Protein 1M1H (pdb70)

Radius of gyration: 19.41 Å; Cα contacts (8 Å, |Δi|>4): 401; chains: 1; bounding box: 39×43×48 Å

Organism: Aquifex aeolicus (strain VF5) (NCBI:txid224324)

B-factor: mean 38.94, std 20.29, range [21.34, 156.04]

Foldseek 3Di:
DPVPVFFFKFKFFFDFPCQVVLQVLLVVLCVVLVNVVFWDDKFALFFKWKWKFAQPHTDDTGGLADDKDWDWDAHPPGIWIWIRHPQWIATCDDDPPFPRNPPDIDHDAPDKGARPVRRMMMGMHTDCDPPTRIMMIGGDDDDSSQVSQCPRVGTHGTDDDPSHTDGDDPVVVVVSSVVNPD

InterPro domains:
  IPR001062 Transcription antitermination protein, NusG [MF_00948] (10-248)
  IPR001062 Transcription antitermination protein, NusG [PR00338] (131-143)
  IPR001062 Transcription antitermination protein, NusG [PR00338] (206-221)
  IPR001062 Transcription antitermination protein, NusG [PR00338] (224-240)
  IPR001062 Transcription antitermination protein, NusG [TIGR00922] (13-248)
  IPR005824 KOW [PF00467] (197-227)
  IPR005824 KOW [SM00739] (194-221)
  IPR006645 NusG-like, N-terminal [PF02357] (11-65)
  IPR006645 NusG-like, N-terminal [PF02357] (121-181)
  IPR006645 NusG-like, N-terminal [SM00738] (10-184)
  IPR008991 Translation protein SH3-like domain superfamily [SSF50104] (192-248)
  IPR014722 Large ribosomal subunit protein uL2, domain 2 [G3DSA:2.30.30.30] (186-248)
  IPR015869 Transcription antitermination protein, NusG, bacteria, conserved site [PS01014] (231-240)
  IPR036735 NusG, N-terminal domain superfamily [G3DSA:3.30.70.940] (10-185)
  IPR036735 NusG, N-terminal domain superfamily [SSF82679] (7-184)
  IPR038690 NusG, domain 2 superfamily [G3DSA:2.60.320.10] (50-131)
  IPR043425 NusG-like [PTHR30265] (4-248)
  IPR047050 NusG, N-terminal [cd09891] (12-184)

Nearest PDB structures (foldseek):
  1m1h-assembly1_A  TM=1.006E+00  e=4.609E-38  Aquifex aeolicus
  1m1g-assembly3_C  TM=8.805E-01  e=2.510E-34  Aquifex aeolicus
  7py6-assembly1_G  TM=7.305E-01  e=1.156E-06  Escherichia coli
  1nz8-assembly1_A  TM=6.945E-01  e=3.148E-06  Thermus thermophilus
  6tqo-assembly1_G  TM=7.695E-01  e=3.966E-05  Escherichia coli

Sequence (182 aa):
QVQELEKKWYALQVEPGKENEAKENLLKVLELEGLKDLVDEVIVPAEEKVVIRAQGKEKYRLSLKGNARDISVLGKKGVTTFRIENGEVKVVESVEGDTCVNAPPISKPGQKITCKENKTEAKIVLDNKIFPGYILIKAHMNDKLLMAIEKTPHVFRPVMVGGKPVPLKEEEVQNILNQIKR

Solvent-accessible surface area: 10889 Å² total; per-residue (Å²): 185,132,151,103,125,121,45,91,13,13,12,0,45,7,88,89,62,96,1,41,77,0,51,81,24,0,68,140,24,5,103,146,64,63,10,120,129,40,19,89,73,13,36,14,3,12,60,66,43,0,2,0,80,7,107,73,139,64,97,84,114,31,46,5,145,33,146,59,119,68,11,64,6,129,14,115,114,18,64,0,12,0,85,6,40,131,23,59,0,64,8,68,76,21,27,167,61,8,118,5,53,129,31,100,61,10,42,132,29,51,58,119,4,65,0,160,49,0,100,1,47,0,86,1,37,37,47,34,168,71,44,67,9,72,0,8,1,52,1,75,35,58,121,113,0,19,93,5,0,69,169,2,92,55,13,128,66,0,50,54,110,77,46,152,19,50,61,33,101,93,132,66,1,99,87,26,61,79,78,22,152,222

Structure (mmCIF, N/CA/C/O backbone):
data_1M1H
#
_entry.id   1M1H
#
_cell.length_a   81.1
_cell.length_b   86.2
_cell.length_c   108.4
_cell.angle_alpha   90
_cell.angle_beta   90
_cell.angle_gamma   90
#
_symmetry.space_group_name_H-M   'I 2 2 2'
#
loop_
_entity.id
_entity.type
_entity.pdbx_description
1 polymer 'Transcription antitermination protein nusG'
2 water water
#
loop_
_atom_site.group_PDB
_atom_site.id
_atom_site.type_symbol
_atom_site.label_atom_id
_atom_site.label_alt_id
_atom_site.label_comp_id
_atom_site.label_asym_id
_atom_site.label_entity_id
_atom_site.label_seq_id
_atom_site.pdbx_PDB_ins_code
_atom_site.Cartn_x
_atom_site.Cartn_y
_atom_site.Cartn_z
_atom_site.occupancy
_atom_site.B_iso_or_equiv
_atom_site.auth_seq_id
_atom_site.auth_comp_id
_atom_site.auth_asym_id
_atom_site.auth_atom_id
_atom_site.pdbx_PDB_model_num
ATOM 1 N N . GLN A 1 5 ? 13.001 -43.162 52.099 1.00 51.13 5 GLN A N 1
ATOM 2 C CA . GLN A 1 5 ? 14.388 -42.654 51.866 1.00 51.00 5 GLN A CA 1
ATOM 3 C C . GLN A 1 5 ? 15.353 -43.806 51.559 1.00 51.03 5 GLN A C 1
ATOM 4 O O . GLN A 1 5 ? 15.787 -44.510 52.472 1.00 51.25 5 GLN A O 1
ATOM 10 N N . VAL A 1 6 ? 15.657 -44.006 50.271 1.00 50.60 6 VAL A N 1
ATOM 11 C CA . VAL A 1 6 ? 16.577 -45.055 49.826 1.00 50.22 6 VAL A CA 1
ATOM 12 C C . VAL A 1 6 ? 17.846 -44.494 49.133 1.00 50.22 6 VAL A C 1
ATOM 13 O O . VAL A 1 6 ? 18.928 -44.470 49.726 1.00 49.72 6 VAL A O 1
ATOM 17 N N . GLN A 1 7 ? 17.730 -44.029 47.892 1.00 50.01 7 GLN A N 1
ATOM 18 C CA . GLN A 1 7 ? 18.880 -43.455 47.213 1.00 49.86 7 GLN A CA 1
ATOM 19 C C . GLN A 1 7 ? 19.231 -42.190 47.943 1.00 49.08 7 GLN A C 1
ATOM 20 O O . GLN A 1 7 ? 19.294 -41.105 47.364 1.00 49.91 7 GLN A O 1
ATOM 26 N N . GLU A 1 8 ? 19.467 -42.351 49.233 1.00 47.45 8 GLU A N 1
ATOM 27 C CA . GLU A 1 8 ? 19.894 -41.249 50.057 1.00 46.25 8 GLU A CA 1
ATOM 28 C C . GLU A 1 8 ? 21.285 -40.805 49.661 1.00 44.04 8 GLU A C 1
ATOM 29 O O . GLU A 1 8 ? 21.659 -39.664 49.944 1.00 45.13 8 GLU A O 1
ATOM 35 N N . LEU A 1 9 ? 22.067 -41.663 48.995 1.00 41.35 9 LEU A N 1
ATOM 36 C CA . LEU A 1 9 ? 23.460 -41.278 48.698 1.00 38.29 9 LEU A CA 1
ATOM 37 C C . LEU A 1 9 ? 23.494 -39.893 48.120 1.00 36.50 9 LEU A C 1
ATOM 38 O O . LEU A 1 9 ? 23.019 -39.659 47.008 1.00 34.84 9 LEU A O 1
ATOM 43 N N . GLU A 1 10 ? 24.047 -38.959 48.885 1.00 34.67 10 GLU A N 1
ATOM 44 C CA . GLU A 1 10 ? 24.049 -37.588 48.436 1.00 33.44 10 GLU A CA 1
ATOM 45 C C . GLU A 1 10 ? 25.147 -37.318 47.461 1.00 32.70 10 GLU A C 1
ATOM 46 O O . GLU A 1 10 ? 26.256 -37.846 47.525 1.00 31.81 10 GLU A O 1
ATOM 52 N N . LYS A 1 11 ? 24.820 -36.502 46.491 1.00 30.45 11 LYS A N 1
ATOM 53 C CA . LYS A 1 11 ? 25.840 -36.053 45.592 1.00 29.18 11 LYS A CA 1
ATOM 54 C C . LYS A 1 11 ? 26.243 -34.715 46.199 1.00 28.98 11 LYS A C 1
ATOM 55 O O . LYS A 1 11 ? 25.450 -34.077 46.918 1.00 26.70 11 LYS A O 1
ATOM 61 N N . LYS A 1 12 ? 27.478 -34.324 45.948 1.00 27.24 12 LYS A N 1
ATOM 62 C CA . LYS A 1 12 ? 28.008 -33.082 46.468 1.00 27.21 12 LYS A CA 1
ATOM 63 C C . LYS A 1 12 ? 28.393 -32.233 45.265 1.00 25.63 12 LYS A C 1
ATOM 64 O O . LYS A 1 12 ? 28.538 -32.743 44.168 1.00 24.43 12 LYS A O 1
ATOM 70 N N . TRP A 1 13 ? 28.650 -30.959 45.529 1.00 24.58 13 TRP A N 1
ATOM 71 C CA . TRP A 1 13 ? 29.075 -30.045 44.513 1.00 23.57 13 TRP A CA 1
ATOM 72 C C . TRP A 1 13 ? 30.572 -30.017 44.429 1.00 24.87 13 TRP A C 1
ATOM 73 O O . TRP A 1 13 ? 31.278 -29.983 45.448 1.00 23.55 13 TRP A O 1
ATOM 84 N N . TYR A 1 14 ? 31.045 -29.891 43.201 1.00 25.24 14 TYR A N 1
ATOM 85 C CA . TYR A 1 14 ? 32.460 -29.766 42.933 1.00 25.59 14 TYR A CA 1
ATOM 86 C C . TYR A 1 14 ? 32.643 -28.685 41.884 1.00 26.04 14 TYR A C 1
ATOM 87 O O . TYR A 1 14 ? 31.759 -28.478 40.996 1.00 27.96 14 TYR A O 1
ATOM 96 N N . ALA A 1 15 ? 33.782 -27.999 41.970 1.00 25.48 15 ALA A N 1
ATOM 97 C CA . ALA A 1 15 ? 34.127 -26.985 41.018 1.00 26.42 15 ALA A CA 1
ATOM 98 C C . ALA A 1 15 ? 35.168 -27.553 40.060 1.00 26.92 15 A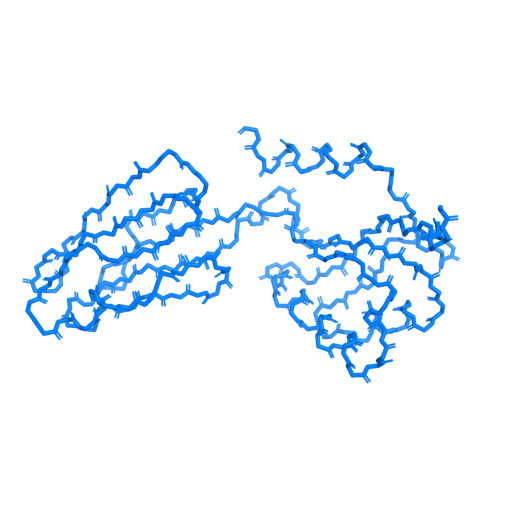LA A C 1
ATOM 99 O O . ALA A 1 15 ? 36.142 -28.145 40.494 1.00 26.01 15 ALA A O 1
ATOM 101 N N . LEU A 1 16 ? 34.910 -27.389 38.764 1.00 26.83 16 LEU A N 1
ATOM 102 C CA . LEU A 1 16 ? 35.772 -27.869 37.693 1.00 26.07 16 LEU A CA 1
ATOM 103 C C . LEU A 1 16 ? 36.442 -26.727 36.989 1.00 26.37 16 LEU A C 1
ATOM 104 O O . LEU A 1 16 ? 35.773 -25.794 36.548 1.00 26.21 16 LEU A O 1
ATOM 109 N N . GLN A 1 17 ? 37.778 -26.780 36.925 1.00 25.88 17 GLN A N 1
ATOM 110 C CA . GLN A 1 17 ? 38.512 -25.828 36.159 1.00 25.65 17 GLN A CA 1
ATOM 111 C C . GLN A 1 17 ? 38.485 -26.307 34.730 1.00 26.36 17 GLN A C 1
ATOM 112 O O . GLN A 1 17 ? 38.688 -27.517 34.436 1.00 25.65 17 GLN A O 1
ATOM 118 N N . VAL A 1 18 ? 38.140 -25.333 33.859 1.00 26.18 18 VAL A N 1
ATOM 119 C CA . VAL A 1 18 ? 37.952 -25.524 32.428 1.00 25.85 18 VAL A CA 1
ATOM 120 C C . VAL A 1 18 ? 38.483 -24.370 31.613 1.00 24.91 18 VAL A C 1
ATOM 121 O O . VAL A 1 18 ? 38.781 -23.310 32.125 1.00 24.96 18 VAL A O 1
ATOM 125 N N . GLU A 1 19 ? 38.605 -24.587 30.322 1.00 26.09 19 GLU A N 1
ATOM 126 C CA . GLU A 1 19 ? 39.131 -23.574 29.433 1.00 28.00 19 GLU A CA 1
ATOM 127 C C . GLU A 1 19 ? 38.281 -22.308 29.484 1.00 26.77 19 GLU A C 1
ATOM 128 O O . GLU A 1 19 ? 37.093 -22.357 29.183 1.00 27.52 19 GLU A O 1
ATOM 134 N N . PRO A 1 20 ? 38.875 -21.179 29.856 1.00 26.95 20 PRO A N 1
ATOM 135 C CA . PRO A 1 20 ? 38.128 -19.923 29.881 1.00 26.95 20 PRO A CA 1
ATOM 136 C C . PRO A 1 20 ? 37.618 -19.544 28.503 1.00 26.48 20 PRO A C 1
ATOM 137 O O . PRO A 1 20 ? 38.344 -19.624 27.516 1.00 25.07 20 PRO A O 1
ATOM 141 N N . GLY A 1 21 ? 36.355 -19.156 28.462 1.00 26.53 21 GLY A N 1
ATOM 142 C CA . GLY A 1 21 ? 35.695 -18.771 27.238 1.00 26.41 21 GLY A CA 1
ATOM 143 C C . GLY A 1 21 ? 35.043 -19.955 26.555 1.00 26.47 21 GLY A C 1
ATOM 144 O O . GLY A 1 21 ? 34.283 -19.776 25.589 1.00 24.31 21 GLY A O 1
ATOM 145 N N . LYS A 1 22 ? 35.328 -21.167 27.034 1.00 26.34 22 LYS A N 1
ATOM 146 C CA . LYS A 1 22 ? 34.778 -22.374 26.435 1.00 27.33 22 LYS A CA 1
ATOM 147 C C . LYS A 1 22 ? 33.994 -23.180 27.445 1.00 27.19 22 LYS A C 1
ATOM 148 O O . LYS A 1 22 ? 33.897 -24.411 27.338 1.00 27.51 22 LYS A O 1
ATOM 154 N N . GLU A 1 23 ? 33.434 -22.489 28.423 1.00 27.48 23 GLU A N 1
ATOM 155 C CA . GLU A 1 23 ? 32.757 -23.149 29.530 1.00 27.93 23 GLU A CA 1
ATOM 156 C C . GLU A 1 23 ? 31.519 -23.921 29.076 1.00 28.04 23 GLU A C 1
ATOM 157 O O . GLU A 1 23 ? 31.316 -25.051 29.535 1.00 28.13 23 GLU A O 1
ATOM 163 N N . ASN A 1 24 ? 30.738 -23.363 28.148 1.00 27.07 24 ASN A N 1
ATOM 164 C CA . ASN A 1 24 ? 29.564 -24.064 27.661 1.00 26.97 24 ASN A CA 1
ATOM 165 C C . ASN A 1 24 ? 29.966 -25.314 26.882 1.00 26.03 24 ASN A C 1
ATOM 166 O O . ASN A 1 24 ? 29.432 -26.381 27.078 1.00 24.16 24 ASN A O 1
ATOM 171 N N . GLU A 1 25 ? 30.964 -25.166 26.030 1.00 26.45 25 GLU A N 1
ATOM 172 C CA . GLU A 1 25 ? 31.526 -26.285 25.314 1.00 26.90 25 GLU A CA 1
ATOM 173 C C . GLU A 1 25 ? 32.017 -27.347 26.300 1.00 26.25 25 GLU A C 1
ATOM 174 O O . GLU A 1 25 ? 31.879 -28.534 26.050 1.00 25.63 25 GLU A O 1
ATOM 180 N N . ALA A 1 26 ? 32.627 -26.926 27.403 1.00 26.92 26 ALA A N 1
ATOM 181 C CA . ALA A 1 26 ? 33.141 -27.883 28.378 1.00 26.69 26 ALA A CA 1
ATOM 182 C C . ALA A 1 26 ? 31.982 -28.647 28.985 1.00 26.94 26 ALA A C 1
ATOM 183 O O . ALA A 1 26 ? 32.040 -29.877 29.149 1.00 27.99 26 ALA A O 1
ATOM 185 N N . LYS A 1 27 ? 30.918 -27.941 29.322 1.00 26.81 27 LYS A N 1
ATOM 186 C CA . LYS A 1 27 ? 29.743 -28.624 29.838 1.00 26.45 27 LYS A CA 1
ATOM 187 C C . LYS A 1 27 ? 29.216 -29.628 28.806 1.00 27.18 27 LYS A C 1
ATOM 188 O O . LYS A 1 27 ? 29.030 -30.813 29.131 1.00 27.08 27 LYS A O 1
ATOM 194 N N . GLU A 1 28 ? 28.992 -29.206 27.562 1.00 27.89 28 GLU A N 1
ATOM 195 C CA . GLU A 1 28 ? 28.441 -30.149 26.583 1.00 28.85 28 GLU A CA 1
ATOM 196 C C . GLU A 1 28 ? 29.369 -31.341 26.336 1.00 28.27 28 GLU A C 1
ATOM 197 O O . GLU A 1 28 ? 28.906 -32.456 26.190 1.00 27.03 28 GLU A O 1
ATOM 203 N N . ASN A 1 29 ? 30.676 -31.120 26.337 1.00 28.62 29 ASN A N 1
ATOM 204 C CA . ASN A 1 29 ? 31.606 -32.225 26.178 1.00 29.33 29 ASN A CA 1
ATOM 205 C C . ASN A 1 29 ? 31.504 -33.217 27.380 1.00 29.06 29 ASN A C 1
ATOM 206 O O . ASN A 1 29 ? 31.456 -34.424 27.181 1.00 28.40 29 ASN A O 1
ATOM 211 N N . LEU A 1 30 ? 31.389 -32.685 28.601 1.00 29.09 30 LEU A N 1
ATOM 212 C CA . LEU A 1 30 ? 31.317 -33.501 29.790 1.00 29.01 30 LEU A CA 1
ATOM 213 C C . LEU A 1 30 ? 30.036 -34.307 29.727 1.00 28.60 30 LEU A C 1
ATOM 214 O O . LEU A 1 30 ? 30.018 -35.472 30.085 1.00 27.79 30 LEU A O 1
ATOM 219 N N . LEU A 1 31 ? 28.963 -33.688 29.279 1.00 29.14 31 LEU A N 1
ATOM 220 C CA . LEU A 1 31 ? 27.711 -34.415 29.198 1.00 29.19 31 LEU A CA 1
ATOM 221 C C . LEU A 1 31 ? 27.872 -35.619 28.268 1.00 28.93 31 LEU A C 1
ATOM 222 O O . LEU A 1 31 ? 27.439 -36.690 28.584 1.00 28.92 31 LEU A O 1
ATOM 227 N N . LYS A 1 32 ? 28.507 -35.433 27.129 1.00 28.41 32 LYS A N 1
ATOM 228 C CA . LYS A 1 32 ? 28.698 -36.525 26.192 1.00 28.71 32 LYS A CA 1
ATOM 229 C C . LYS A 1 32 ? 29.646 -37.633 26.735 1.00 27.17 32 LYS A C 1
ATOM 230 O O . LYS A 1 32 ? 29.466 -38.835 26.428 1.00 25.32 32 LYS A O 1
ATOM 236 N N . VAL A 1 33 ? 30.677 -37.210 27.434 1.00 27.33 33 VAL A N 1
ATOM 237 C CA . VAL A 1 33 ? 31.622 -38.133 28.107 1.00 27.93 33 VAL A CA 1
ATOM 238 C C . VAL A 1 33 ? 30.871 -38.960 29.147 1.00 28.38 33 VAL A C 1
ATOM 239 O O . VAL A 1 33 ? 31.025 -40.169 29.202 1.00 28.06 33 VAL A O 1
ATOM 243 N N . LEU A 1 34 ? 30.021 -38.317 29.939 1.00 28.35 34 LEU A N 1
ATOM 244 C CA . LEU A 1 34 ? 29.241 -39.056 30.916 1.00 28.14 34 LEU A CA 1
ATOM 245 C C . LEU A 1 34 ? 28.379 -40.130 30.247 1.00 27.93 34 LEU A C 1
ATOM 246 O O . LEU A 1 34 ? 28.301 -41.255 30.770 1.00 24.81 34 LEU A O 1
ATOM 251 N N . GLU A 1 35 ? 27.737 -39.790 29.115 1.00 27.19 35 GLU A N 1
ATOM 252 C CA . GLU A 1 35 ? 26.940 -40.728 28.369 1.00 28.70 35 GLU A CA 1
ATOM 253 C C . GLU A 1 35 ? 27.740 -41.928 27.893 1.00 28.24 35 GLU A C 1
ATOM 254 O O . GLU A 1 35 ? 27.343 -43.069 28.098 1.00 26.58 35 GLU A O 1
ATOM 260 N N . LEU A 1 36 ? 28.877 -41.658 27.274 1.00 29.38 36 LEU A N 1
ATOM 261 C CA . LEU A 1 36 ? 29.723 -42.702 26.715 1.00 30.65 36 LEU A CA 1
ATOM 262 C C . LEU A 1 36 ? 30.319 -43.621 27.768 1.00 29.69 36 LEU A C 1
ATOM 263 O O . LEU A 1 36 ? 30.325 -44.829 27.613 1.00 29.25 36 LEU A O 1
ATOM 268 N N . GLU A 1 37 ? 30.832 -43.028 28.821 1.00 29.71 37 GLU A N 1
ATOM 269 C CA . GLU A 1 37 ? 31.473 -43.752 29.869 1.00 30.26 37 GLU A CA 1
ATOM 270 C C . GLU A 1 37 ? 30.494 -44.398 30.878 1.00 28.51 37 GLU A C 1
ATOM 271 O O . GLU A 1 37 ? 30.919 -44.945 31.845 1.00 28.07 37 GLU A O 1
ATOM 277 N N . GLY A 1 38 ? 29.205 -44.207 30.704 1.00 26.48 38 GLY A N 1
ATOM 278 C CA . GLY A 1 38 ? 28.220 -44.797 31.588 1.00 26.81 38 GLY A CA 1
ATOM 279 C C . GLY A 1 38 ? 28.203 -44.214 32.973 1.00 25.61 38 GLY A C 1
ATOM 280 O O . GLY A 1 38 ? 27.992 -44.932 33.945 1.00 25.95 38 GLY A O 1
ATOM 281 N N . LEU A 1 39 ? 28.384 -42.912 33.059 1.00 26.18 39 LEU A N 1
ATOM 282 C CA . LEU A 1 39 ? 28.543 -42.247 34.340 1.00 26.26 39 LEU A CA 1
ATOM 283 C C . LEU A 1 39 ? 27.392 -41.298 34.687 1.00 26.68 39 LEU A C 1
ATOM 284 O O . LEU A 1 39 ? 27.438 -40.616 35.705 1.00 28.17 39 LEU A O 1
ATOM 289 N N . LYS A 1 40 ? 26.371 -41.245 33.837 1.00 24.83 40 LYS A N 1
ATOM 290 C CA . LYS A 1 40 ? 25.317 -40.283 34.065 1.00 25.50 40 LYS A CA 1
ATOM 291 C C . LYS A 1 40 ? 24.671 -40.474 35.441 1.00 25.53 40 LYS A C 1
ATOM 292 O O . LYS A 1 40 ? 24.338 -39.500 36.077 1.00 24.69 40 LYS A O 1
ATOM 298 N N . ASP A 1 41 ? 24.483 -41.713 35.894 1.00 25.53 41 ASP A N 1
ATOM 299 C CA . ASP A 1 41 ? 23.856 -41.915 37.178 1.00 25.06 41 ASP A CA 1
ATOM 300 C C . ASP A 1 41 ? 24.625 -41.200 38.325 1.00 25.08 41 ASP A C 1
ATOM 301 O O . ASP A 1 41 ? 24.038 -40.891 39.367 1.00 25.36 41 ASP A O 1
ATOM 306 N N . LEU A 1 42 ? 25.917 -40.942 38.165 1.00 24.94 42 LEU A N 1
ATOM 307 C CA . LEU A 1 42 ? 26.643 -40.319 39.189 1.00 25.16 42 LEU A CA 1
ATOM 308 C C . LEU A 1 42 ? 26.491 -38.803 39.306 1.00 24.67 42 LEU A C 1
ATOM 309 O O . LEU A 1 42 ? 26.992 -38.207 40.284 1.00 25.45 42 LEU A O 1
ATOM 314 N N . VAL A 1 43 ? 25.972 -38.181 38.274 1.00 23.93 43 VAL A N 1
ATOM 315 C CA . VAL A 1 43 ? 25.897 -36.727 38.181 1.00 24.81 43 VAL A CA 1
ATOM 316 C C . VAL A 1 43 ? 24.472 -36.177 38.071 1.00 23.29 43 VAL A C 1
ATOM 317 O O . VAL A 1 43 ? 23.780 -36.469 37.132 1.00 27.11 43 VAL A O 1
ATOM 321 N N . ASP A 1 44 ? 24.055 -35.335 39.007 1.00 25.19 44 ASP A N 1
ATOM 322 C CA . ASP A 1 44 ? 22.695 -34.769 38.984 1.00 25.59 44 ASP A CA 1
ATOM 323 C C . ASP A 1 44 ? 22.650 -33.424 38.286 1.00 26.25 44 ASP A C 1
ATOM 324 O O . ASP A 1 44 ? 21.597 -33.009 37.751 1.00 23.89 44 ASP A O 1
ATOM 329 N N . GLU A 1 45 ? 23.769 -32.744 38.242 1.00 25.84 45 GLU A N 1
ATOM 330 C CA . GLU A 1 45 ? 23.766 -31.409 37.684 1.00 27.28 45 GLU A CA 1
ATOM 331 C C . GLU A 1 45 ? 25.083 -30.992 37.152 1.00 26.40 45 GLU A C 1
ATOM 332 O O . GLU A 1 45 ? 26.122 -31.346 37.709 1.00 25.84 45 GLU A O 1
ATOM 338 N N . VAL A 1 46 ? 25.044 -30.291 36.027 1.00 26.73 46 VAL A N 1
ATOM 339 C CA . VAL A 1 46 ? 26.233 -29.667 35.488 1.00 26.72 46 VAL A CA 1
ATOM 340 C C . VAL A 1 46 ? 25.802 -28.247 35.114 1.00 27.72 46 VAL A C 1
ATOM 341 O O . VAL A 1 46 ? 24.952 -28.070 34.271 1.00 25.83 46 VAL A O 1
ATOM 345 N N . ILE A 1 47 ? 26.422 -27.235 35.710 1.00 28.95 47 ILE A N 1
ATOM 346 C CA . ILE A 1 47 ? 26.010 -25.836 35.505 1.00 29.41 47 ILE A CA 1
ATOM 347 C C . ILE A 1 47 ? 27.195 -24.934 35.224 1.00 29.00 47 ILE A C 1
ATOM 348 O O . ILE A 1 47 ? 28.259 -25.088 35.847 1.00 28.75 47 ILE A O 1
ATOM 353 N N . VAL A 1 48 ? 27.033 -23.996 34.305 1.00 26.58 48 VAL A N 1
ATOM 354 C CA . VAL A 1 48 ? 28.091 -23.024 34.069 1.00 26.74 48 VAL A CA 1
ATOM 355 C C . VAL A 1 48 ? 27.717 -21.809 34.903 1.00 26.13 48 VAL A C 1
ATOM 356 O O . VAL A 1 48 ? 26.661 -21.233 34.695 1.00 25.16 48 VAL A O 1
ATOM 360 N N . PRO A 1 49 ? 28.542 -21.433 35.865 1.00 24.92 49 PRO A N 1
ATOM 361 C CA . PRO A 1 49 ? 28.227 -20.275 36.699 1.00 25.70 49 PRO A CA 1
ATOM 362 C C . PRO A 1 49 ? 28.356 -18.923 35.934 1.00 25.48 49 PRO A C 1
ATOM 363 O O . PRO A 1 49 ? 29.237 -18.118 36.253 1.00 25.91 49 PRO A O 1
ATOM 367 N N . ALA A 1 50 ? 27.493 -18.716 34.939 1.00 25.32 50 ALA A N 1
ATOM 368 C CA . ALA A 1 50 ? 27.527 -17.525 34.097 1.00 25.22 50 ALA A CA 1
ATOM 369 C C . ALA A 1 50 ? 26.134 -17.172 33.695 1.00 25.08 50 ALA A C 1
ATOM 370 O O . ALA A 1 50 ? 25.300 -18.053 33.528 1.00 25.37 50 ALA A O 1
ATOM 372 N N . GLU A 1 51 ? 25.897 -15.883 33.484 1.00 26.00 51 GLU A N 1
ATOM 373 C CA . GLU A 1 51 ? 24.575 -15.414 33.133 1.00 25.42 51 GLU A CA 1
ATOM 374 C C . GLU A 1 51 ? 24.268 -15.653 31.664 1.00 25.51 51 GLU A C 1
ATOM 375 O O . GLU A 1 51 ? 25.104 -15.448 30.796 1.00 23.55 51 GLU A O 1
ATOM 381 N N . GLU A 1 52 ? 23.041 -16.087 31.408 1.00 26.35 52 GLU A N 1
ATOM 382 C CA . GLU A 1 52 ? 22.547 -16.262 30.060 1.00 27.36 52 GLU A CA 1
ATOM 383 C C . GLU A 1 52 ? 22.050 -14.927 29.527 1.00 28.15 52 GLU A C 1
ATOM 384 O O . GLU A 1 52 ? 21.339 -14.176 30.221 1.00 27.86 52 GLU A O 1
ATOM 390 N N . LYS A 1 53 ? 22.434 -14.630 28.290 1.00 28.60 53 LYS A N 1
ATOM 391 C CA . LYS A 1 53 ? 22.087 -13.387 27.640 1.00 28.65 53 LYS A CA 1
ATOM 392 C C . LYS A 1 53 ? 21.662 -13.587 26.188 1.00 29.15 53 LYS A C 1
ATOM 393 O O . LYS A 1 53 ? 21.990 -14.606 25.560 1.00 28.67 53 LYS A O 1
ATOM 399 N N . VAL A 1 54 ? 20.919 -12.605 25.666 1.00 29.39 54 VAL A N 1
ATOM 400 C CA . VAL A 1 54 ? 20.436 -12.621 24.302 1.00 29.44 54 VAL A CA 1
ATOM 401 C C . VAL A 1 54 ? 21.144 -11.524 23.565 1.00 29.25 54 VAL A C 1
ATOM 402 O O . VAL A 1 54 ? 21.133 -10.383 24.010 1.00 29.32 54 VAL A O 1
ATOM 406 N N . VAL A 1 55 ? 21.861 -11.901 22.505 1.00 29.10 55 VAL A N 1
ATOM 407 C CA . VAL A 1 55 ? 22.571 -10.954 21.654 1.00 28.82 55 VAL A CA 1
ATOM 408 C C . VAL A 1 55 ? 21.710 -10.766 20.396 1.00 28.93 55 VAL A C 1
ATOM 409 O O . VAL A 1 55 ? 21.290 -11.739 19.761 1.00 28.85 55 VAL A O 1
ATOM 413 N N . ILE A 1 56 ? 21.367 -9.514 20.089 1.00 28.30 56 ILE A N 1
ATOM 414 C CA . ILE A 1 56 ? 20.551 -9.218 18.922 1.00 28.25 56 ILE A CA 1
ATOM 415 C C . ILE A 1 56 ? 21.407 -8.474 17.968 1.00 28.27 56 ILE A C 1
ATOM 416 O O . ILE A 1 56 ? 22.077 -7.512 18.354 1.00 29.03 56 ILE A O 1
ATOM 421 N N . ARG A 1 57 ? 21.430 -8.971 16.742 1.00 28.48 57 ARG A N 1
ATOM 422 C CA . ARG A 1 57 ? 22.224 -8.384 15.694 1.00 29.33 57 ARG A CA 1
ATOM 423 C C . ARG A 1 57 ? 21.358 -8.097 14.503 1.00 28.72 57 ARG A C 1
ATOM 424 O O . ARG A 1 57 ? 20.293 -8.705 14.311 1.00 28.63 57 ARG A O 1
ATOM 432 N N . ALA A 1 58 ? 21.804 -7.135 13.706 1.00 28.67 58 ALA A N 1
ATOM 433 C CA . ALA A 1 58 ? 21.121 -6.773 12.481 1.00 29.34 58 ALA A CA 1
ATOM 434 C C . ALA A 1 58 ? 22.248 -6.438 11.495 1.00 29.70 58 ALA A C 1
ATOM 435 O O . ALA A 1 58 ? 23.076 -5.605 11.772 1.00 29.93 58 ALA A O 1
ATOM 437 N N . GLN A 1 59 ? 22.252 -7.133 10.366 1.00 30.77 59 GLN A N 1
ATOM 438 C CA . GLN A 1 59 ? 23.271 -7.039 9.345 1.00 31.80 59 GLN A CA 1
ATOM 439 C C . GLN A 1 59 ? 24.651 -7.165 9.904 1.00 32.21 59 GLN A C 1
ATOM 440 O O . GLN A 1 59 ? 25.498 -6.355 9.617 1.00 32.09 59 GLN A O 1
ATOM 446 N N . GLY A 1 60 ? 24.859 -8.194 10.721 1.00 32.47 60 GLY A N 1
ATOM 447 C CA . GLY A 1 60 ? 26.180 -8.506 11.232 1.00 32.73 60 GLY A CA 1
ATOM 448 C C . GLY A 1 60 ? 26.689 -7.535 12.276 1.00 32.53 60 GLY A C 1
ATOM 449 O O . GLY A 1 60 ? 27.871 -7.491 12.526 1.00 33.53 60 GLY A O 1
ATOM 450 N N . LYS A 1 61 ? 25.809 -6.750 12.880 1.00 31.93 61 LYS A N 1
ATOM 451 C CA . LYS A 1 61 ? 26.237 -5.767 13.876 1.00 31.27 61 LYS A CA 1
ATOM 452 C C . LYS A 1 61 ? 25.417 -5.938 15.137 1.00 29.56 61 LYS A C 1
ATOM 453 O O . LYS A 1 61 ? 24.180 -6.033 15.080 1.00 26.42 61 LYS A O 1
ATOM 459 N N . GLU A 1 62 ? 26.091 -5.958 16.272 1.00 27.53 62 GLU A N 1
ATOM 460 C CA . GLU A 1 62 ? 25.401 -6.163 17.526 1.00 27.94 62 GLU A CA 1
ATOM 461 C C . GLU A 1 62 ? 24.579 -4.958 17.945 1.00 27.92 62 GLU A C 1
ATOM 462 O O . GLU A 1 62 ? 25.050 -3.850 17.961 1.00 28.50 62 GLU A O 1
ATOM 468 N N . LYS A 1 63 ? 23.304 -5.158 18.233 1.00 27.73 63 LYS A N 1
ATOM 469 C CA . LYS A 1 63 ? 22.494 -4.023 18.631 1.00 27.14 63 LYS A CA 1
ATOM 470 C C . LYS A 1 63 ? 22.164 -4.061 20.110 1.00 26.81 63 LYS A C 1
ATOM 471 O O . LYS A 1 63 ? 22.175 -3.032 20.767 1.00 26.88 63 LYS A O 1
ATOM 477 N N . TYR A 1 64 ? 21.864 -5.247 20.626 1.00 26.20 64 TYR A N 1
ATOM 478 C CA . TYR A 1 64 ? 21.529 -5.409 22.020 1.00 25.97 64 TYR A CA 1
ATOM 479 C C . TYR A 1 64 ? 22.129 -6.662 22.601 1.00 25.98 64 TYR A C 1
ATOM 480 O O . TYR A 1 64 ? 22.293 -7.670 21.899 1.00 26.01 64 TYR A O 1
ATOM 489 N N . ARG A 1 65 ? 22.494 -6.570 23.881 1.00 26.70 65 ARG A N 1
ATOM 490 C CA . ARG A 1 65 ? 23.060 -7.686 24.661 1.00 26.64 65 ARG A CA 1
ATOM 491 C C . ARG A 1 65 ? 22.337 -7.620 25.996 1.00 27.66 65 ARG A C 1
ATOM 492 O O . ARG A 1 65 ? 22.692 -6.807 26.842 1.00 27.92 65 ARG A O 1
ATOM 500 N N . LEU A 1 66 ? 21.281 -8.425 26.139 1.00 28.60 66 LEU A N 1
ATOM 501 C CA . LEU A 1 66 ? 20.348 -8.350 27.267 1.00 28.89 66 LEU A CA 1
ATOM 502 C C . LEU A 1 66 ? 20.279 -9.676 28.047 1.00 29.56 66 LEU A C 1
ATOM 503 O O . LEU A 1 66 ? 20.550 -10.772 27.501 1.00 29.02 66 LEU A O 1
ATOM 508 N N . SER A 1 67 ? 19.915 -9.544 29.316 1.00 28.88 67 SER A N 1
ATOM 509 C CA . SER A 1 67 ? 19.718 -10.651 30.224 1.00 29.96 67 SER A CA 1
ATOM 510 C C . SER A 1 67 ? 18.574 -11.520 29.704 1.00 29.94 67 SER A C 1
ATOM 511 O O . SER A 1 67 ? 17.537 -10.997 29.303 1.00 28.43 67 SER A O 1
ATOM 514 N N . LEU A 1 68 ? 18.786 -12.834 29.646 1.00 29.19 68 LEU A N 1
ATOM 515 C CA . LEU A 1 68 ? 17.747 -13.742 29.172 1.00 30.42 68 LEU A CA 1
ATOM 516 C C . LEU A 1 68 ? 16.596 -13.822 30.173 1.00 31.32 68 LEU A C 1
ATOM 517 O O . LEU A 1 68 ? 15.442 -13.956 29.786 1.00 31.67 68 LEU A O 1
ATOM 522 N N . LYS A 1 69 ? 16.915 -13.718 31.459 1.00 32.43 69 LYS A N 1
ATOM 523 C CA . LYS A 1 69 ? 15.910 -13.732 32.516 1.00 33.59 69 LYS A CA 1
ATOM 524 C C . LYS A 1 69 ? 15.376 -12.331 32.706 1.00 33.49 69 LYS A C 1
ATOM 525 O O . LYS A 1 69 ? 16.141 -11.386 32.752 1.00 33.85 69 LYS A O 1
ATOM 531 N N . GLY A 1 70 ? 14.062 -12.188 32.774 1.00 33.52 70 GLY A N 1
ATOM 532 C CA . GLY A 1 70 ? 13.452 -10.882 32.961 1.00 33.34 70 GLY A CA 1
ATOM 533 C C . GLY A 1 70 ? 11.964 -10.943 32.746 1.00 33.57 70 GLY A C 1
ATOM 534 O O . GLY A 1 70 ? 11.423 -11.966 32.326 1.00 32.91 70 GLY A O 1
ATOM 535 N N . ASN A 1 71 ? 11.318 -9.807 32.980 1.00 34.57 71 ASN A N 1
ATOM 536 C CA . ASN A 1 71 ? 9.860 -9.668 32.930 1.00 35.57 71 ASN A CA 1
ATOM 537 C C . ASN A 1 71 ? 9.128 -9.981 31.622 1.00 36.45 71 ASN A C 1
ATOM 538 O O . ASN A 1 71 ? 8.006 -10.514 31.660 1.00 40.03 71 ASN A O 1
ATOM 543 N N . ALA A 1 72 ? 9.717 -9.642 30.503 1.00 33.91 72 ALA A N 1
ATOM 544 C CA . ALA A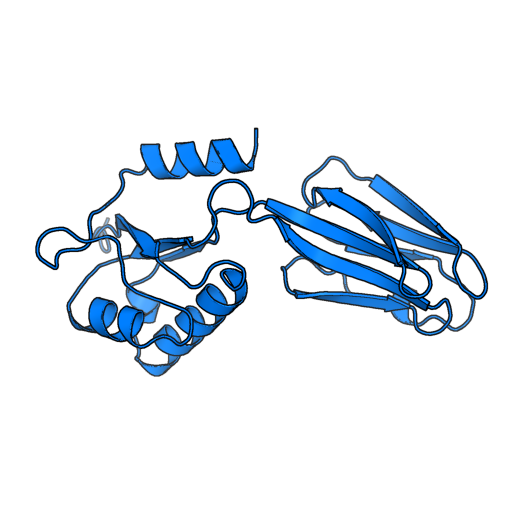 1 72 ? 9.065 -9.863 29.221 1.00 34.52 72 ALA A CA 1
ATOM 545 C C . ALA A 1 72 ? 9.268 -8.583 28.449 1.00 33.40 72 ALA A C 1
ATOM 546 O O . ALA A 1 72 ? 8.617 -7.580 28.745 1.00 32.95 72 ALA A O 1
ATOM 548 N N . ARG A 1 73 ? 10.231 -8.625 27.540 1.00 32.28 73 ARG A N 1
ATOM 549 C CA . ARG A 1 73 ? 10.639 -7.485 26.722 1.00 33.13 73 ARG A CA 1
ATOM 550 C C . ARG A 1 73 ? 10.536 -7.818 25.239 1.00 31.62 73 ARG A C 1
ATOM 551 O O . ARG A 1 73 ? 10.936 -8.899 24.839 1.00 29.80 73 ARG A O 1
ATOM 559 N N . ASP A 1 74 ? 10.109 -6.839 24.436 1.00 29.77 74 ASP A N 1
ATOM 560 C CA . ASP A 1 74 ? 10.152 -6.914 23.001 1.00 29.68 74 ASP A CA 1
ATOM 561 C C . ASP A 1 74 ? 11.238 -5.931 22.552 1.00 29.12 74 ASP A C 1
ATOM 562 O O . ASP A 1 74 ? 11.363 -4.793 23.056 1.00 29.02 74 ASP A O 1
ATOM 567 N N . ILE A 1 75 ? 11.952 -6.363 21.552 1.00 26.75 75 ILE A N 1
ATOM 568 C CA . ILE A 1 75 ? 12.984 -5.583 20.956 1.00 26.97 75 ILE A CA 1
ATOM 569 C C . ILE A 1 75 ? 12.872 -5.580 19.422 1.00 25.47 75 ILE A C 1
ATOM 570 O O . ILE A 1 75 ? 12.818 -6.637 18.741 1.00 24.50 75 ILE A O 1
ATOM 575 N N . SER A 1 76 ? 12.854 -4.373 18.887 1.00 23.88 76 SER A N 1
ATOM 576 C CA . SER A 1 76 ? 12.756 -4.215 17.451 1.00 26.45 76 SER A CA 1
ATOM 577 C C . SER A 1 76 ? 14.078 -3.724 16.893 1.00 25.80 76 SER A C 1
ATOM 578 O O . SER A 1 76 ? 14.582 -2.723 17.303 1.00 27.53 76 SER A O 1
ATOM 581 N N . VAL A 1 77 ? 14.524 -4.340 15.832 1.00 27.64 77 VAL A N 1
ATOM 582 C CA . VAL A 1 77 ? 15.688 -3.811 15.138 1.00 26.40 77 VAL A CA 1
ATOM 583 C C . VAL A 1 77 ? 15.439 -3.635 13.652 1.00 26.78 77 VAL A C 1
ATOM 584 O O . VAL A 1 77 ? 14.714 -4.424 13.018 1.00 27.53 77 VAL A O 1
ATOM 588 N N . LEU A 1 78 ? 16.052 -2.620 13.089 1.00 27.19 78 LEU A N 1
ATOM 589 C CA . LEU A 1 78 ? 16.002 -2.394 11.626 1.00 27.32 78 LEU A CA 1
ATOM 590 C C . LEU A 1 78 ? 17.006 -3.241 10.910 1.00 27.47 78 LEU A C 1
ATOM 591 O O . LEU A 1 78 ? 18.160 -3.219 11.232 1.00 27.91 78 LEU A O 1
ATOM 596 N N . GLY A 1 79 ? 16.554 -4.031 9.955 1.00 27.30 79 GLY A N 1
ATOM 597 C CA . GLY A 1 79 ? 17.439 -4.861 9.190 1.00 27.89 79 GLY A CA 1
ATOM 598 C C . GLY A 1 79 ? 17.749 -4.354 7.790 1.00 27.71 79 GLY A C 1
ATOM 599 O O . GLY A 1 79 ? 17.881 -3.142 7.524 1.00 28.85 79 GLY A O 1
ATOM 600 N N . LYS A 1 80 ? 17.956 -5.308 6.898 1.00 27.81 80 LYS A N 1
ATOM 601 C CA . LYS A 1 80 ? 18.273 -5.030 5.513 1.00 27.58 80 LYS A CA 1
ATOM 602 C C . LYS A 1 80 ? 17.009 -4.554 4.779 1.00 27.33 80 LYS A C 1
ATOM 603 O O . LYS A 1 80 ? 17.023 -3.627 3.971 1.00 25.47 80 LYS A O 1
ATOM 609 N N . LYS A 1 81 ? 15.895 -5.156 5.125 1.00 26.51 81 LYS A N 1
ATOM 610 C CA . LYS A 1 81 ? 14.686 -4.886 4.433 1.00 27.61 81 LYS A CA 1
ATOM 611 C C . LYS A 1 81 ? 13.643 -4.204 5.277 1.00 28.14 81 LYS A C 1
ATOM 612 O O . LYS A 1 81 ? 12.772 -3.546 4.757 1.00 28.64 81 LYS A O 1
ATOM 618 N N . GLY A 1 82 ? 13.689 -4.405 6.572 1.00 27.90 82 GLY A N 1
ATOM 619 C CA . GLY A 1 82 ? 12.670 -3.812 7.426 1.00 28.57 82 GLY A CA 1
ATOM 620 C C . GLY A 1 82 ? 12.860 -4.120 8.901 1.00 26.73 82 GLY A C 1
ATOM 621 O O . GLY A 1 82 ? 13.977 -4.150 9.385 1.00 26.49 82 GLY A O 1
ATOM 622 N N . VAL A 1 83 ? 11.759 -4.247 9.628 1.00 26.57 83 VAL A N 1
ATOM 623 C CA . VAL A 1 83 ? 11.810 -4.543 11.072 1.00 26.55 83 VAL A CA 1
ATOM 624 C C . VAL A 1 83 ? 11.658 -6.001 11.472 1.00 26.31 83 VAL A C 1
ATOM 625 O O . VAL A 1 83 ? 10.800 -6.718 10.978 1.00 27.01 83 VAL A O 1
ATOM 629 N N . THR A 1 84 ? 12.593 -6.440 12.308 1.00 25.31 84 THR A N 1
ATOM 630 C CA . THR A 1 84 ? 12.388 -7.677 13.046 1.00 26.50 84 THR A CA 1
ATOM 631 C C . THR A 1 84 ? 12.158 -7.342 14.539 1.00 26.26 84 THR A C 1
ATOM 632 O O . THR A 1 84 ? 12.941 -6.655 15.151 1.00 26.89 84 THR A O 1
ATOM 636 N N . THR A 1 85 ? 11.042 -7.790 15.098 1.00 26.19 85 THR A N 1
ATOM 637 C CA . THR A 1 85 ? 10.826 -7.659 16.530 1.00 26.50 85 THR A CA 1
ATOM 638 C C . THR A 1 85 ? 10.996 -9.008 17.237 1.00 26.31 85 THR A C 1
ATOM 639 O O . THR A 1 85 ? 10.396 -9.989 16.828 1.00 26.44 85 THR A O 1
ATOM 643 N N . PHE A 1 86 ? 11.842 -9.055 18.270 1.00 26.66 86 PHE A N 1
ATOM 644 C CA . PHE A 1 86 ? 12.063 -10.285 19.036 1.00 27.75 86 PHE A CA 1
ATOM 645 C C . PHE A 1 86 ? 11.402 -10.133 20.400 1.00 28.13 86 PHE A C 1
ATOM 646 O O . PHE A 1 86 ? 11.315 -9.016 20.924 1.00 26.28 86 PHE A O 1
ATOM 654 N N . ARG A 1 87 ? 10.877 -11.241 20.927 1.00 28.58 87 ARG A N 1
ATOM 655 C CA . ARG A 1 87 ? 10.278 -11.253 22.265 1.00 28.88 87 ARG A CA 1
ATOM 656 C C . ARG A 1 87 ? 11.144 -12.104 23.180 1.00 29.18 87 ARG A C 1
ATOM 657 O O . ARG A 1 87 ? 11.570 -13.181 22.808 1.00 29.04 87 ARG A O 1
ATOM 665 N N . ILE A 1 88 ? 11.439 -11.565 24.350 1.00 29.04 88 ILE A N 1
ATOM 666 C CA . ILE A 1 88 ? 12.202 -12.297 25.356 1.00 29.96 88 ILE A CA 1
ATOM 667 C C . ILE A 1 88 ? 11.318 -12.334 26.549 1.00 30.04 88 ILE A C 1
ATOM 668 O O . ILE A 1 88 ? 10.969 -11.288 27.081 1.00 28.86 88 ILE A O 1
ATOM 673 N N . GLU A 1 89 ? 10.960 -13.518 27.008 1.00 32.06 89 GLU A N 1
ATOM 674 C CA . GLU A 1 89 ? 10.223 -13.564 28.272 1.00 33.82 89 GLU A CA 1
ATOM 675 C C . GLU A 1 89 ? 10.627 -14.637 29.297 1.00 34.73 89 GLU A C 1
ATOM 676 O O . GLU A 1 89 ? 11.644 -14.524 30.074 1.00 34.91 89 GLU A O 1
ATOM 682 N N . ASN A 1 90 ? 9.775 -15.649 29.339 1.00 34.32 90 ASN A N 1
ATOM 683 C CA . ASN A 1 90 ? 9.883 -16.775 30.216 1.00 32.56 90 ASN A CA 1
ATOM 684 C C . ASN A 1 90 ? 11.158 -17.556 29.903 1.00 30.73 90 ASN A C 1
ATOM 685 O O . ASN A 1 90 ? 11.099 -18.730 29.632 1.00 29.73 90 ASN A O 1
ATOM 690 N N . GLY A 1 91 ? 12.297 -16.866 29.921 1.00 29.24 91 GLY A N 1
ATOM 691 C CA . GLY A 1 91 ? 13.600 -17.440 29.630 1.00 28.79 91 GLY A CA 1
ATOM 692 C C . GLY A 1 91 ? 13.794 -17.969 28.220 1.00 28.53 91 GLY A C 1
ATOM 693 O O . GLY A 1 91 ? 14.738 -18.737 27.976 1.00 26.68 91 GLY A O 1
ATOM 694 N N . GLU A 1 92 ? 12.912 -17.538 27.302 1.00 28.46 92 GLU A N 1
ATOM 695 C CA . GLU A 1 92 ? 12.900 -17.929 25.885 1.00 29.11 92 GLU A CA 1
ATOM 696 C C . GLU A 1 92 ? 12.952 -16.716 24.936 1.00 28.78 92 GLU A C 1
ATOM 697 O O . GLU A 1 92 ? 12.537 -15.614 25.276 1.00 29.81 92 GLU A O 1
ATOM 703 N N . VAL A 1 93 ? 13.378 -16.958 23.717 1.00 28.55 93 VAL A N 1
ATOM 704 C CA . VAL A 1 93 ? 13.406 -15.926 22.710 1.00 29.00 93 VAL A CA 1
ATOM 705 C C . VAL A 1 93 ? 12.723 -16.434 21.470 1.00 28.41 93 VAL A C 1
ATOM 706 O O . VAL A 1 93 ? 12.970 -17.561 21.072 1.00 29.17 93 VAL A O 1
ATOM 710 N N . LYS A 1 94 ? 11.862 -15.603 20.883 1.00 28.69 94 LYS A N 1
ATOM 711 C CA . LYS A 1 94 ? 11.207 -15.914 19.621 1.00 28.38 94 LYS A CA 1
ATOM 712 C C . LYS A 1 94 ? 10.942 -14.649 18.813 1.00 28.52 94 LYS A C 1
ATOM 713 O O . LYS A 1 94 ? 11.103 -13.552 19.314 1.00 29.50 94 LYS A O 1
ATOM 719 N N . VAL A 1 95 ? 10.480 -14.803 17.584 1.00 27.88 95 VAL A N 1
ATOM 720 C CA . VAL A 1 95 ? 10.186 -13.643 16.728 1.00 27.38 95 VAL A CA 1
ATOM 721 C C . VAL A 1 95 ? 8.695 -13.324 16.738 1.00 26.79 95 VAL A C 1
ATOM 722 O O . VAL A 1 95 ? 7.884 -14.217 16.582 1.00 27.61 95 VAL A O 1
ATOM 726 N N . VAL A 1 96 ? 8.335 -12.066 16.943 1.00 25.51 96 VAL A N 1
ATOM 727 C CA . VAL A 1 96 ? 6.926 -11.644 16.872 1.00 26.38 96 VAL A CA 1
ATOM 728 C C . VAL A 1 96 ? 6.548 -11.427 15.433 1.00 26.99 96 VAL A C 1
ATOM 729 O O . VAL A 1 96 ? 5.607 -12.024 14.974 1.00 26.89 96 VAL A O 1
ATOM 733 N N . GLU A 1 97 ? 7.303 -10.582 14.729 1.00 27.10 97 GLU A N 1
ATOM 734 C CA . GLU A 1 97 ? 7.117 -10.324 13.301 1.00 27.44 97 GLU A CA 1
ATOM 735 C C . GLU A 1 97 ? 8.418 -9.943 12.627 1.00 26.81 97 GLU A C 1
ATOM 736 O O . GLU A 1 97 ? 9.376 -9.460 13.266 1.00 26.70 97 GLU A O 1
ATOM 742 N N . SER A 1 98 ? 8.444 -10.140 11.331 1.00 27.06 98 SER A N 1
ATOM 743 C CA . SER A 1 98 ? 9.591 -9.788 10.516 1.00 26.15 98 SER A CA 1
ATOM 744 C C . SER A 1 98 ? 9.115 -9.432 9.092 1.00 26.65 98 SER A C 1
ATOM 745 O O . SER A 1 98 ? 7.945 -9.357 8.839 1.00 27.57 98 SER A O 1
ATOM 748 N N . VAL A 1 99 ? 10.025 -9.245 8.150 1.00 27.24 99 VAL A N 1
ATOM 749 C CA . VAL A 1 99 ? 9.614 -8.898 6.803 1.00 27.86 99 VAL A CA 1
ATOM 750 C C . VAL A 1 99 ? 9.029 -10.098 6.096 1.00 26.76 99 VAL A C 1
ATOM 751 O O . VAL A 1 99 ? 9.190 -11.249 6.504 1.00 26.62 99 VAL A O 1
ATOM 755 N N . GLU A 1 100 ? 8.328 -9.818 5.014 1.00 27.17 100 GLU A N 1
ATOM 756 C CA . GLU A 1 100 ? 7.761 -10.852 4.217 1.00 27.21 100 GLU A CA 1
ATOM 757 C C . GLU A 1 100 ? 8.836 -11.853 3.772 1.00 27.62 100 GLU A C 1
ATOM 758 O O . GLU A 1 100 ? 9.951 -11.467 3.419 1.00 26.09 100 GLU A O 1
ATOM 764 N N . GLY A 1 101 ? 8.489 -13.136 3.814 1.00 27.75 101 GLY A N 1
ATOM 765 C CA . GLY A 1 101 ? 9.393 -14.197 3.411 1.00 28.74 101 GLY A CA 1
ATOM 766 C C . GLY A 1 101 ? 10.356 -14.680 4.496 1.00 28.44 101 GLY A C 1
ATOM 767 O O . GLY A 1 101 ? 11.200 -15.534 4.214 1.00 27.34 101 GLY A O 1
ATOM 768 N N . ASP A 1 102 ? 10.301 -14.083 5.689 1.00 28.55 102 ASP A N 1
ATOM 769 C CA . ASP A 1 102 ? 11.187 -14.493 6.777 1.00 27.20 102 ASP A CA 1
ATOM 770 C C . ASP A 1 102 ? 10.462 -15.617 7.538 1.00 28.35 102 ASP A C 1
ATOM 771 O O . ASP A 1 102 ? 9.478 -15.378 8.267 1.00 27.50 102 ASP A O 1
ATOM 776 N N . THR A 1 103 ? 10.980 -16.828 7.356 1.00 28.68 103 THR A N 1
ATOM 777 C CA . THR A 1 103 ? 10.491 -18.036 8.018 1.00 28.65 103 THR A CA 1
ATOM 778 C C . THR A 1 103 ? 10.794 -18.070 9.534 1.00 27.82 103 THR A C 1
ATOM 779 O O . THR A 1 103 ? 10.247 -18.861 10.263 1.00 28.18 103 THR A O 1
ATOM 783 N N . CYS A 1 104 ? 11.620 -17.157 9.996 1.00 28.74 104 CYS A N 1
ATOM 784 C CA . CYS A 1 104 ? 12.031 -17.108 11.359 1.00 28.88 104 CYS A CA 1
ATOM 785 C C . CYS A 1 104 ? 10.825 -16.746 12.278 1.00 28.44 104 CYS A C 1
ATOM 786 O O . CYS A 1 104 ? 10.816 -17.121 13.424 1.00 27.91 104 CYS A O 1
ATOM 789 N N . VAL A 1 105 ? 9.793 -16.113 11.727 1.00 28.05 105 VAL A N 1
ATOM 790 C CA . VAL A 1 105 ? 8.619 -15.813 12.480 1.00 28.09 105 VAL A CA 1
ATOM 791 C C . VAL A 1 105 ? 7.981 -17.083 13.076 1.00 28.33 105 VAL A C 1
ATOM 792 O O . VAL A 1 105 ? 7.242 -17.000 14.022 1.00 25.01 105 VAL A O 1
ATOM 796 N N . ASN A 1 106 ? 8.239 -18.238 12.473 1.00 28.37 106 ASN A N 1
ATOM 797 C CA . ASN A 1 106 ? 7.700 -19.492 12.961 1.00 28.83 106 ASN A CA 1
ATOM 798 C C . ASN A 1 106 ? 8.775 -20.373 13.570 1.00 28.08 106 ASN A C 1
ATOM 799 O O . ASN A 1 106 ? 8.525 -21.513 13.904 1.00 27.51 106 ASN A O 1
ATOM 804 N N . ALA A 1 107 ? 9.993 -19.866 13.729 1.00 29.00 107 ALA A N 1
ATOM 805 C CA . ALA A 1 107 ? 11.006 -20.685 14.377 1.00 29.07 107 ALA A CA 1
ATOM 806 C C . ALA A 1 107 ? 10.629 -20.930 15.826 1.00 29.24 107 ALA A C 1
ATOM 807 O O . ALA A 1 107 ? 10.177 -20.035 16.501 1.00 29.28 107 ALA A O 1
ATOM 809 N N . PRO A 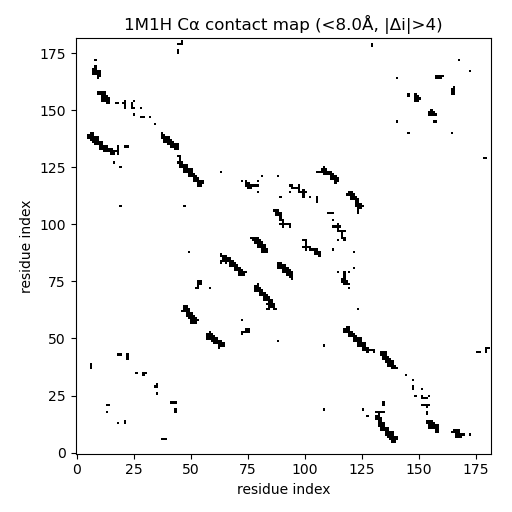1 108 ? 10.813 -22.145 16.310 1.00 30.07 108 PRO A N 1
ATOM 810 C CA . PRO A 1 108 ? 10.541 -22.442 17.710 1.00 29.94 108 PRO A CA 1
ATOM 811 C C . PRO A 1 108 ? 11.396 -21.556 18.581 1.00 29.33 108 PRO A C 1
ATOM 812 O O . PRO A 1 108 ? 12.477 -21.122 18.207 1.00 28.75 108 PRO A O 1
ATOM 816 N N . PRO A 1 109 ? 10.902 -21.292 19.767 1.00 28.84 109 PRO A N 1
ATOM 817 C CA . PRO A 1 109 ? 11.608 -20.444 20.704 1.00 28.39 109 PRO A CA 1
ATOM 818 C C . PRO A 1 109 ? 12.876 -21.112 21.187 1.00 27.75 109 PRO A C 1
ATOM 819 O O . PRO A 1 109 ? 12.950 -22.343 21.313 1.00 27.25 109 PRO A O 1
ATOM 823 N N . ILE A 1 110 ? 13.898 -20.289 21.373 1.00 27.37 110 ILE A N 1
ATOM 824 C CA . ILE A 1 110 ? 15.168 -20.748 21.843 1.00 28.12 110 ILE A CA 1
ATOM 825 C C . ILE A 1 110 ? 15.422 -20.321 23.289 1.00 27.35 110 ILE A C 1
ATOM 826 O O . ILE A 1 110 ? 14.924 -19.299 23.757 1.00 27.42 110 ILE A O 1
ATOM 831 N N . SER A 1 111 ? 16.232 -21.103 23.985 1.00 26.36 111 SER A N 1
ATOM 832 C CA . SER A 1 111 ? 16.477 -20.860 25.401 1.00 25.66 111 SER A CA 1
ATOM 833 C C . SER A 1 111 ? 17.847 -21.286 25.914 1.00 24.42 111 SER A C 1
ATOM 834 O O . SER A 1 111 ? 18.182 -20.978 27.039 1.00 24.90 111 SER A O 1
ATOM 837 N N . LYS A 1 112 ? 18.640 -21.981 25.124 1.00 23.50 112 LYS A N 1
ATOM 838 C CA . LYS A 1 112 ? 19.907 -22.482 25.649 1.00 24.59 112 LYS A CA 1
ATOM 839 C C . LYS A 1 112 ? 21.091 -21.853 24.934 1.00 24.24 112 LYS A C 1
ATOM 840 O O . LYS A 1 112 ? 21.010 -21.553 23.741 1.00 22.82 112 LYS A O 1
ATOM 846 N N . PRO A 1 113 ? 22.177 -21.607 25.668 1.00 24.51 113 PRO A N 1
ATOM 847 C CA . PRO A 1 113 ? 23.342 -20.970 25.073 1.00 24.90 113 PRO A CA 1
ATOM 848 C C . PRO A 1 113 ? 23.802 -21.718 23.856 1.00 25.68 113 PRO A C 1
ATOM 849 O O . PRO A 1 113 ? 23.834 -22.938 23.825 1.00 27.06 113 PRO A O 1
ATOM 853 N N . GLY A 1 114 ? 24.082 -20.976 22.803 1.00 26.88 114 GLY A N 1
ATOM 854 C CA . GLY A 1 114 ? 24.468 -21.583 21.552 1.00 27.61 114 GLY A CA 1
ATOM 855 C C . GLY A 1 114 ? 23.345 -21.511 20.532 1.00 28.35 114 GLY A C 1
ATOM 856 O O . GLY A 1 114 ? 23.613 -21.474 19.335 1.00 28.89 114 GLY A O 1
ATOM 857 N N . GLN A 1 115 ? 22.100 -21.541 20.995 1.00 28.18 115 GLN A N 1
ATOM 858 C CA . GLN A 1 115 ? 20.958 -21.461 20.099 1.00 29.45 115 GLN A CA 1
ATOM 859 C C . GLN A 1 115 ? 20.801 -20.070 19.462 1.00 29.16 115 GLN A C 1
ATOM 860 O O . GLN A 1 115 ? 21.216 -19.050 20.019 1.00 28.50 115 GLN A O 1
ATOM 866 N N . LYS A 1 116 ? 20.189 -20.053 18.289 1.00 29.57 116 LYS A N 1
ATOM 867 C CA . LYS A 1 116 ? 19.977 -18.825 17.577 1.00 30.30 116 LYS A CA 1
ATOM 868 C C . LYS A 1 116 ? 18.800 -18.917 16.642 1.00 30.35 116 LYS A C 1
ATOM 869 O O . LYS A 1 116 ? 18.390 -19.999 16.202 1.00 30.57 116 LYS A O 1
ATOM 875 N N . ILE A 1 117 ? 18.256 -17.750 16.344 1.00 30.16 117 ILE A N 1
ATOM 876 C CA . ILE A 1 117 ? 17.178 -17.648 15.392 1.00 30.18 117 ILE A CA 1
ATOM 877 C C . ILE A 1 117 ? 17.685 -16.674 14.378 1.00 29.06 117 ILE A C 1
ATOM 878 O O . ILE A 1 117 ? 18.111 -15.596 14.729 1.00 30.43 117 ILE A O 1
ATOM 883 N N . THR A 1 118 ? 17.659 -17.088 13.127 1.00 28.19 118 THR A N 1
ATOM 884 C CA . THR A 1 118 ? 18.154 -16.283 12.053 1.00 28.17 118 THR A CA 1
ATOM 885 C C . THR A 1 118 ? 17.025 -15.932 11.111 1.00 28.03 118 THR A C 1
ATOM 886 O O . THR A 1 118 ? 16.425 -16.818 10.537 1.00 27.73 118 THR A O 1
ATOM 890 N N . CYS A 1 119 ? 16.814 -14.635 10.918 1.00 27.53 119 CYS A N 1
ATOM 891 C CA . CYS A 1 119 ? 15.862 -14.136 9.950 1.00 28.46 119 CYS A CA 1
ATOM 892 C C . CYS A 1 119 ? 16.656 -13.783 8.681 1.00 27.94 119 CYS A C 1
ATOM 893 O O . CYS A 1 119 ? 17.165 -12.673 8.590 1.00 28.59 119 CYS A O 1
ATOM 896 N N . LYS A 1 120 ? 16.739 -14.739 7.741 1.00 28.40 120 LYS A N 1
ATOM 897 C CA . LYS A 1 120 ? 17.628 -14.693 6.556 1.00 30.31 120 LYS A CA 1
ATOM 898 C C . LYS A 1 120 ? 17.225 -13.548 5.648 1.00 30.69 120 LYS A C 1
ATOM 899 O O . LYS A 1 120 ? 18.047 -12.878 5.079 1.00 29.25 120 LYS A O 1
ATOM 905 N N . GLU A 1 121 ? 15.936 -13.274 5.587 1.00 29.39 121 GLU A N 1
ATOM 906 C CA . GLU A 1 121 ? 15.509 -12.257 4.674 1.00 29.89 121 GLU A CA 1
ATOM 907 C C . GLU A 1 121 ? 15.884 -10.871 5.212 1.00 28.41 121 GLU A C 1
ATOM 908 O O . GLU A 1 121 ? 16.454 -10.056 4.487 1.00 26.91 121 GLU A O 1
ATOM 914 N N . ASN A 1 122 ? 15.632 -10.611 6.487 1.00 27.01 122 ASN A N 1
ATOM 915 C CA . ASN A 1 122 ? 15.991 -9.308 7.027 1.00 27.50 122 ASN A CA 1
ATOM 916 C C . ASN A 1 122 ? 17.440 -9.227 7.549 1.00 26.72 122 ASN A C 1
ATOM 917 O O . ASN A 1 122 ? 17.892 -8.164 7.918 1.00 26.11 122 ASN A O 1
ATOM 922 N N . LYS A 1 123 ? 18.145 -10.353 7.614 1.00 27.19 123 LYS A N 1
ATOM 923 C CA . LYS A 1 123 ? 19.540 -10.352 8.071 1.00 27.19 123 LYS A CA 1
ATOM 924 C C . LYS A 1 123 ? 19.664 -9.894 9.528 1.00 26.99 123 LYS A C 1
ATOM 925 O O . LYS A 1 123 ? 20.521 -9.119 9.893 1.00 26.05 123 LYS A O 1
ATOM 931 N N . THR A 1 124 ? 18.741 -10.342 10.362 1.00 27.65 124 THR A N 1
ATOM 932 C CA . THR A 1 124 ? 18.778 -10.021 11.786 1.00 28.15 124 THR A CA 1
ATOM 933 C C . THR A 1 124 ? 18.828 -11.374 12.486 1.00 28.64 124 THR A C 1
ATOM 934 O O . THR A 1 124 ? 18.524 -12.429 11.875 1.00 27.66 124 THR A O 1
ATOM 938 N N . GLU A 1 125 ? 19.210 -11.353 13.760 1.00 28.67 125 GLU A N 1
ATOM 939 C CA . GLU A 1 125 ? 19.322 -12.600 14.507 1.00 29.08 125 GLU A CA 1
ATOM 940 C C . GLU A 1 125 ? 19.372 -12.372 15.994 1.00 28.88 125 GLU A C 1
ATOM 941 O O . GLU A 1 125 ? 19.705 -11.273 16.457 1.00 29.99 125 GLU A O 1
ATOM 947 N N . ALA A 1 126 ? 18.907 -13.379 16.715 1.00 27.97 126 ALA A N 1
ATOM 948 C CA . ALA A 1 126 ? 18.976 -13.437 18.166 1.00 27.37 126 ALA A CA 1
ATOM 949 C C . ALA A 1 126 ? 19.705 -14.700 18.488 1.00 26.84 126 ALA A C 1
ATOM 950 O O . ALA A 1 126 ? 19.293 -15.750 17.989 1.00 26.93 126 ALA A O 1
ATOM 952 N N . LYS A 1 127 ? 20.725 -14.587 19.357 1.00 25.97 127 LYS A N 1
ATOM 953 C CA . LYS A 1 127 ? 21.600 -15.678 19.797 1.00 26.73 127 LYS A CA 1
ATOM 954 C C . LYS A 1 127 ? 21.647 -15.653 21.320 1.00 26.34 127 LYS A C 1
ATOM 955 O O . LYS A 1 127 ? 21.664 -14.602 21.938 1.00 26.84 127 LYS A O 1
A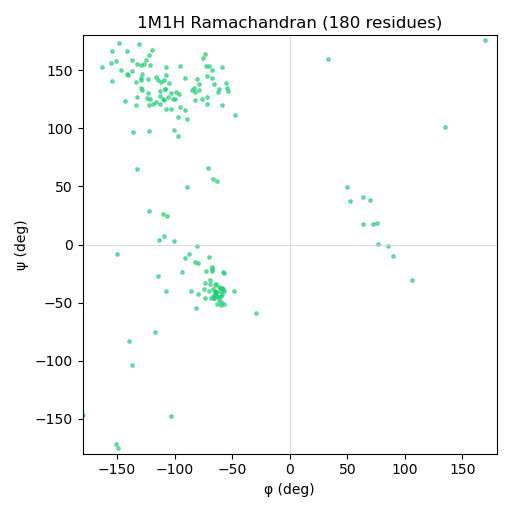TOM 961 N N . ILE A 1 128 ? 21.664 -16.818 21.915 1.00 26.83 128 ILE A N 1
ATOM 962 C CA . ILE A 1 128 ? 21.823 -16.932 23.348 1.00 27.09 128 ILE A CA 1
ATOM 963 C C . ILE A 1 128 ? 23.279 -17.265 23.663 1.00 25.80 128 ILE A C 1
ATOM 964 O O . ILE A 1 128 ? 23.814 -18.206 23.107 1.00 26.63 128 ILE A O 1
ATOM 969 N N . VAL A 1 129 ? 23.912 -16.454 24.509 1.00 25.50 129 VAL A N 1
ATOM 970 C CA . VAL A 1 129 ? 25.301 -16.632 24.919 1.00 26.25 129 VAL A CA 1
ATOM 971 C C . VAL A 1 129 ? 25.423 -16.549 26.441 1.00 26.31 129 VAL A C 1
ATOM 972 O O . VAL A 1 129 ? 24.443 -16.232 27.134 1.00 23.52 129 VAL A O 1
ATOM 976 N N . LEU A 1 130 ? 26.628 -16.855 26.946 1.00 25.55 130 LEU A N 1
ATOM 977 C CA . LEU A 1 130 ? 26.915 -16.773 28.356 1.00 27.19 130 LEU A CA 1
ATOM 978 C C . LEU A 1 130 ? 27.906 -15.646 28.593 1.00 28.53 130 LEU A C 1
ATOM 979 O O . LEU A 1 130 ? 28.854 -15.462 27.838 1.00 28.82 130 LEU A O 1
ATOM 984 N N . ASP A 1 131 ? 27.679 -14.911 29.667 1.00 29.99 131 ASP A N 1
ATOM 985 C CA . ASP A 1 131 ? 28.569 -13.856 30.079 1.00 31.01 131 ASP A CA 1
ATOM 986 C C . ASP A 1 131 ? 29.427 -14.389 31.198 1.00 31.84 131 ASP A C 1
ATOM 987 O O . ASP A 1 131 ? 28.982 -14.430 32.343 1.00 31.80 131 ASP A O 1
ATOM 992 N N . ASN A 1 132 ? 30.647 -14.801 30.859 1.00 33.33 132 ASN A N 1
ATOM 993 C CA . ASN A 1 132 ? 31.598 -15.338 31.809 1.00 34.56 132 ASN A CA 1
ATOM 994 C C . ASN A 1 132 ? 32.503 -14.327 32.475 1.00 34.45 132 ASN A C 1
ATOM 995 O O . ASN A 1 132 ? 33.706 -14.572 32.616 1.00 35.85 132 ASN A O 1
ATOM 1000 N N . LYS A 1 133 ? 31.945 -13.267 33.003 1.00 33.28 133 LYS A N 1
ATOM 1001 C CA . LYS A 1 133 ? 32.783 -12.230 33.586 1.00 33.29 133 LYS A CA 1
ATOM 1002 C C . LYS A 1 133 ? 33.142 -12.524 35.043 1.00 32.28 133 LYS A C 1
ATOM 1003 O O . LYS A 1 133 ? 34.282 -12.322 35.474 1.00 32.53 133 LYS A O 1
ATOM 1009 N N . ILE A 1 134 ? 32.184 -13.038 35.800 1.00 31.00 134 ILE A N 1
ATOM 1010 C CA . ILE A 1 134 ? 32.381 -13.191 37.231 1.00 30.50 134 ILE A CA 1
ATOM 1011 C C . ILE A 1 134 ? 33.207 -14.409 37.604 1.00 29.48 134 ILE A C 1
ATOM 1012 O O . ILE A 1 134 ? 34.073 -14.332 38.463 1.00 28.22 134 ILE A O 1
ATOM 1017 N N . PHE A 1 135 ? 32.926 -15.524 36.950 1.00 27.89 135 PHE A N 1
ATOM 1018 C CA . PHE A 1 135 ? 33.599 -16.751 37.252 1.00 27.78 135 PHE A CA 1
ATOM 1019 C C . PHE A 1 135 ? 34.093 -17.456 36.013 1.00 26.49 135 PHE A C 1
ATOM 1020 O O . PHE A 1 135 ? 33.691 -18.564 35.778 1.00 27.20 135 PHE A O 1
ATOM 1028 N N . PRO A 1 136 ? 35.026 -16.869 35.285 1.00 24.74 136 PRO A N 1
ATOM 1029 C CA . PRO A 1 136 ? 35.541 -17.466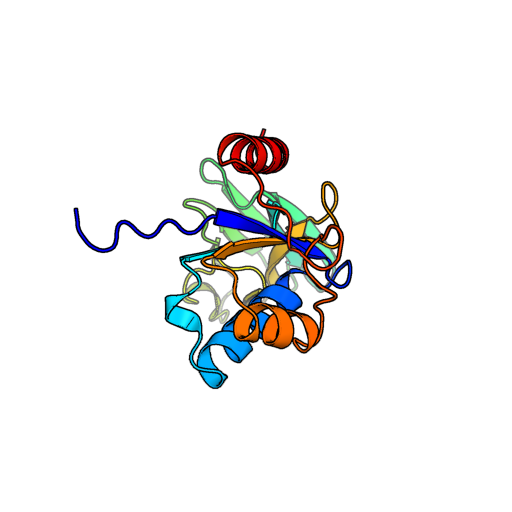 34.055 1.00 24.08 136 PRO A CA 1
ATOM 1030 C C . PRO A 1 136 ? 36.327 -18.750 34.370 1.00 24.27 136 PRO A C 1
ATOM 1031 O O . PRO A 1 136 ? 36.937 -18.805 35.435 1.00 21.94 136 PRO A O 1
ATOM 1035 N N . GLY A 1 137 ? 36.362 -19.717 33.462 1.00 24.18 137 GLY A N 1
ATOM 1036 C CA . GLY A 1 137 ? 37.144 -20.933 33.704 1.00 25.52 137 GLY A CA 1
ATOM 1037 C C . GLY A 1 137 ? 36.607 -21.995 34.659 1.00 24.96 137 GLY A C 1
ATOM 1038 O O . GLY A 1 137 ? 37.357 -22.847 35.113 1.00 25.92 137 GLY A O 1
ATOM 1039 N N . TYR A 1 138 ? 35.312 -21.963 34.931 1.00 25.71 138 TYR A N 1
ATOM 1040 C CA . TYR A 1 138 ? 34.674 -22.909 35.830 1.00 26.84 138 TYR A CA 1
ATOM 1041 C C . TYR A 1 138 ? 33.271 -23.388 35.388 1.00 27.24 138 TYR A C 1
ATOM 1042 O O . TYR A 1 138 ? 32.505 -22.662 34.779 1.00 27.99 138 TYR A O 1
ATOM 1051 N N . ILE A 1 139 ? 32.980 -24.641 35.718 1.00 28.36 139 ILE A N 1
ATOM 1052 C CA . ILE A 1 139 ? 31.657 -25.206 35.647 1.00 28.50 139 ILE A CA 1
ATOM 1053 C C . ILE A 1 139 ? 31.493 -25.897 36.983 1.00 28.56 139 ILE A C 1
ATOM 1054 O O . ILE A 1 139 ? 32.483 -26.202 37.667 1.00 29.94 139 ILE A O 1
ATOM 1059 N N . LEU A 1 140 ? 30.252 -26.061 37.409 1.00 27.95 140 LEU A N 1
ATOM 1060 C CA . LEU A 1 140 ? 29.965 -26.754 38.646 1.00 26.94 140 LEU A CA 1
ATOM 1061 C C . LEU A 1 140 ? 29.210 -28.038 38.377 1.00 26.32 140 LEU A C 1
ATOM 1062 O O . LEU A 1 140 ? 28.403 -28.129 37.449 1.00 27.22 140 LEU A O 1
ATOM 1067 N N . ILE A 1 141 ? 29.529 -29.072 39.133 1.00 27.83 141 ILE A N 1
ATOM 1068 C CA . ILE A 1 141 ? 28.836 -30.317 39.013 1.00 27.88 141 ILE A CA 1
ATOM 1069 C C . ILE A 1 141 ? 28.375 -30.810 40.366 1.00 28.31 141 ILE A C 1
ATOM 1070 O O . ILE A 1 141 ? 29.073 -30.661 41.391 1.00 28.56 141 ILE A O 1
ATOM 1075 N N . LYS A 1 142 ? 27.193 -31.413 40.377 1.00 27.22 142 LYS A N 1
ATOM 1076 C CA . LYS A 1 142 ? 26.691 -32.029 41.575 1.00 27.47 142 LYS A CA 1
ATOM 1077 C C . LYS A 1 142 ? 26.801 -33.526 41.318 1.00 27.60 142 LYS A C 1
ATOM 1078 O O . LYS A 1 142 ? 26.168 -34.065 40.415 1.00 28.09 142 LYS A O 1
ATOM 1084 N N . ALA A 1 143 ? 27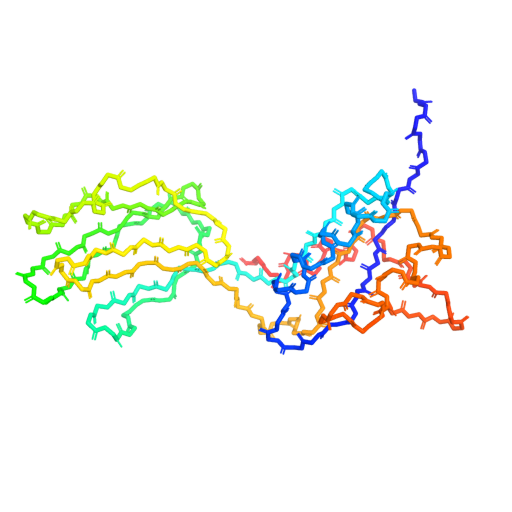.623 -34.195 42.125 1.00 26.61 143 ALA A N 1
ATOM 1085 C CA . ALA A 1 143 ? 27.969 -35.554 41.795 1.00 26.10 143 ALA A CA 1
ATOM 1086 C C . ALA A 1 143 ? 28.364 -36.425 42.922 1.00 25.81 143 ALA A C 1
ATOM 1087 O O . ALA A 1 143 ? 28.773 -35.936 43.979 1.00 26.07 143 ALA A O 1
ATOM 1089 N N . HIS A 1 144 ? 28.399 -37.728 42.623 1.00 25.28 144 HIS A N 1
ATOM 1090 C CA . HIS A 1 144 ? 29.086 -38.704 43.495 1.00 25.58 144 HIS A CA 1
ATOM 1091 C C . HIS A 1 144 ? 30.452 -38.885 42.861 1.00 27.19 144 HIS A C 1
ATOM 1092 O O . HIS A 1 144 ? 30.552 -39.390 41.749 1.00 27.66 144 HIS A O 1
ATOM 1099 N N . MET A 1 145 ? 31.460 -38.371 43.526 1.00 26.95 145 MET A N 1
ATOM 1100 C CA . MET A 1 145 ? 32.816 -38.445 43.045 1.00 29.05 145 MET A CA 1
ATOM 1101 C C . MET A 1 145 ? 33.458 -39.802 43.300 1.00 28.71 145 MET A C 1
ATOM 1102 O O . MET A 1 145 ? 33.274 -40.349 44.342 1.00 28.89 145 MET A O 1
ATOM 1107 N N . ASN A 1 146 ? 34.114 -40.372 42.280 1.00 28.79 146 ASN A N 1
ATOM 1108 C CA . ASN A 1 146 ? 34.916 -41.593 42.425 1.00 28.42 146 ASN A CA 1
ATOM 1109 C C . ASN A 1 146 ? 36.038 -41.499 41.413 1.00 27.01 146 ASN A C 1
ATOM 1110 O O . ASN A 1 146 ? 36.113 -40.502 40.692 1.00 26.30 146 ASN A O 1
ATOM 1115 N N . ASP A 1 147 ? 36.832 -42.553 41.312 1.00 25.43 147 ASP A N 1
ATOM 1116 C CA . ASP A 1 147 ? 38.046 -42.577 40.483 1.00 26.41 147 ASP A CA 1
ATOM 1117 C C . ASP A 1 147 ? 37.681 -42.464 38.987 1.00 25.55 147 ASP A C 1
ATOM 1118 O O . ASP A 1 147 ? 38.285 -41.679 38.231 1.00 25.30 147 ASP A O 1
ATOM 1123 N N . LYS A 1 148 ? 36.680 -43.228 38.543 1.00 25.94 148 LYS A N 1
ATOM 1124 C CA . LYS A 1 148 ? 36.292 -43.210 37.142 1.00 26.17 148 LYS A CA 1
ATOM 1125 C C . LYS A 1 148 ? 35.774 -41.836 36.723 1.00 26.12 148 LYS A C 1
ATOM 1126 O O . LYS A 1 148 ? 36.108 -41.330 35.647 1.00 25.38 148 LYS A O 1
ATOM 1132 N N . LEU A 1 149 ? 34.941 -41.223 37.533 1.00 27.38 149 LEU A N 1
ATOM 1133 C CA . LEU A 1 149 ? 34.416 -39.906 37.215 1.00 27.76 149 LEU A CA 1
ATOM 1134 C C . LEU A 1 149 ? 35.532 -38.862 37.180 1.00 27.85 149 LEU A C 1
ATOM 1135 O O . LEU A 1 149 ? 35.588 -38.036 36.237 1.00 25.87 149 LEU A O 1
ATOM 1140 N N . LEU A 1 150 ? 36.465 -38.958 38.126 1.00 28.58 150 LEU A N 1
ATOM 1141 C CA . LEU A 1 150 ? 37.537 -38.012 38.196 1.00 27.43 150 LEU A CA 1
ATOM 1142 C C . LEU A 1 150 ? 38.357 -38.091 36.916 1.00 27.69 150 LEU A C 1
ATOM 1143 O O . LEU A 1 150 ? 38.739 -37.065 36.356 1.00 26.45 150 LEU A O 1
ATOM 1148 N N . MET A 1 151 ? 38.700 -39.302 36.520 1.00 26.92 151 MET A N 1
ATOM 1149 C CA . MET A 1 151 ? 39.484 -39.527 35.307 1.00 28.09 151 MET A CA 1
ATOM 1150 C C . MET A 1 151 ? 38.747 -39.118 34.018 1.00 27.19 151 MET A C 1
ATOM 1151 O O . MET A 1 151 ? 39.336 -38.562 33.096 1.00 26.93 151 MET A O 1
ATOM 1156 N N . ALA A 1 152 ? 37.450 -39.297 33.992 1.00 27.45 152 ALA A N 1
ATOM 1157 C CA . ALA A 1 152 ? 36.651 -38.949 32.811 1.00 28.15 152 ALA A CA 1
ATOM 1158 C C . ALA A 1 152 ? 36.604 -37.407 32.659 1.00 28.92 152 ALA A C 1
ATOM 1159 O O . ALA A 1 152 ? 36.623 -36.897 31.517 1.00 27.96 152 ALA A O 1
ATOM 1161 N N . ILE A 1 153 ? 36.479 -36.722 33.797 1.00 27.82 153 ILE A N 1
ATOM 1162 C CA . ILE A 1 153 ? 36.519 -35.275 33.885 1.00 28.22 153 ILE A CA 1
ATOM 1163 C C . ILE A 1 153 ? 37.828 -34.777 33.292 1.00 27.74 153 ILE A C 1
ATOM 1164 O O . ILE A 1 153 ? 37.793 -33.908 32.442 1.00 28.26 153 ILE A O 1
ATOM 1169 N N . GLU A 1 154 ? 38.949 -35.327 33.729 1.00 27.48 154 GLU A N 1
ATOM 1170 C CA . GLU A 1 154 ? 40.265 -34.875 33.260 1.00 28.32 154 GLU A CA 1
ATOM 1171 C C . GLU A 1 154 ? 40.538 -35.183 31.804 1.00 29.92 154 GLU A C 1
ATOM 1172 O O . GLU A 1 154 ? 41.394 -34.533 31.207 1.00 32.63 154 GLU A O 1
ATOM 1178 N N . LYS A 1 155 ? 39.810 -36.119 31.213 1.00 30.58 155 LYS A N 1
ATOM 1179 C CA . LYS A 1 155 ? 39.991 -36.404 29.809 1.00 30.71 155 LYS A CA 1
ATOM 1180 C C . LYS A 1 155 ? 38.898 -35.734 28.925 1.00 29.12 155 LYS A C 1
ATOM 1181 O O . LYS A 1 155 ? 38.893 -35.934 27.748 1.00 29.04 155 LYS A O 1
ATOM 1187 N N . THR A 1 156 ? 37.993 -34.953 29.503 1.00 28.40 156 THR A N 1
ATOM 1188 C CA . THR A 1 156 ? 37.009 -34.211 28.718 1.00 29.20 156 THR A CA 1
ATOM 1189 C C . THR A 1 156 ? 37.662 -32.981 28.061 1.00 29.38 156 THR A C 1
ATOM 1190 O O . THR A 1 156 ? 38.280 -32.173 28.751 1.00 28.21 156 THR A O 1
ATOM 1194 N N . PRO A 1 157 ? 37.530 -32.885 26.737 1.00 30.65 157 PRO A N 1
ATOM 1195 C CA . PRO A 1 157 ? 38.173 -31.871 25.870 1.00 31.76 157 PRO A CA 1
ATOM 1196 C C . PRO A 1 157 ? 38.501 -30.507 26.408 1.00 32.59 157 PRO A C 1
ATOM 1197 O O . PRO A 1 157 ? 39.683 -30.099 26.381 1.00 36.38 157 PRO A O 1
ATOM 1201 N N . HIS A 1 158 ? 37.553 -29.754 26.879 1.00 32.43 158 HIS A N 1
ATOM 1202 C CA . HIS A 1 158 ? 37.927 -28.415 27.372 1.00 31.35 158 HIS A CA 1
ATOM 1203 C C . HIS A 1 158 ? 37.893 -28.311 28.901 1.00 31.73 158 HIS A C 1
ATOM 1204 O O . HIS A 1 158 ? 37.765 -27.214 29.480 1.00 30.32 158 HIS A O 1
ATOM 1211 N N . VAL A 1 159 ? 38.051 -29.457 29.546 1.00 31.11 159 VAL A N 1
ATOM 1212 C CA . VAL A 1 159 ? 38.043 -29.526 30.993 1.00 31.40 159 VAL A CA 1
ATOM 1213 C C . VAL A 1 159 ? 39.460 -29.805 31.504 1.00 31.12 159 VAL A C 1
ATOM 1214 O O . VAL A 1 159 ? 40.196 -30.616 30.936 1.00 30.94 159 VAL A O 1
ATOM 1218 N N . PHE A 1 160 ? 39.863 -29.047 32.518 1.00 30.38 160 PHE A N 1
ATOM 1219 C CA . PHE A 1 160 ? 41.114 -29.295 33.244 1.00 31.18 160 PHE A CA 1
ATOM 1220 C C . PHE A 1 160 ? 40.695 -29.490 34.672 1.00 32.10 160 PHE A C 1
ATOM 1221 O O . PHE A 1 160 ? 40.483 -28.525 35.360 1.00 40.19 160 PHE A O 1
ATOM 1229 N N . ARG A 1 161 ? 40.562 -30.655 35.119 1.00 31.30 161 ARG A N 1
ATOM 1230 C CA . ARG A 1 161 ? 40.229 -31.026 36.513 1.00 31.22 161 ARG A CA 1
ATOM 1231 C C . ARG A 1 161 ? 39.360 -30.335 37.534 1.00 29.68 161 ARG A C 1
ATOM 1232 O O . ARG A 1 161 ? 39.110 -29.126 37.502 1.00 29.07 161 ARG A O 1
ATOM 1240 N N . PRO A 1 162 ? 38.927 -31.110 38.527 1.00 29.41 162 PRO A N 1
ATOM 1241 C CA . PRO A 1 162 ? 38.237 -30.488 39.662 1.00 28.71 162 PRO A CA 1
ATOM 1242 C C . PRO A 1 162 ? 39.292 -29.826 40.506 1.00 27.34 162 PRO A C 1
ATOM 1243 O O . PRO A 1 162 ? 40.455 -30.135 40.363 1.00 28.45 162 PRO A O 1
ATOM 1247 N N . VAL A 1 163 ? 38.855 -28.900 41.326 1.00 26.37 163 VAL A N 1
ATOM 1248 C CA . VAL A 1 163 ? 39.657 -28.252 42.300 1.00 26.08 163 VAL A CA 1
ATOM 1249 C C . VAL A 1 163 ? 39.866 -29.332 43.327 1.00 26.61 163 VAL A C 1
ATOM 1250 O O . VAL A 1 163 ? 38.921 -29.993 43.775 1.00 24.67 163 VAL A O 1
ATOM 1254 N N . MET A 1 164 ? 41.126 -29.624 43.536 1.00 25.61 164 MET A N 1
ATOM 1255 C CA . MET A 1 164 ? 41.524 -30.709 44.418 1.00 26.89 164 MET A CA 1
ATOM 1256 C C . MET A 1 164 ? 42.535 -30.320 45.431 1.00 25.79 164 MET A C 1
ATOM 1257 O O . MET A 1 164 ? 43.308 -29.397 45.232 1.00 25.05 164 MET A O 1
ATOM 1262 N N . VAL A 1 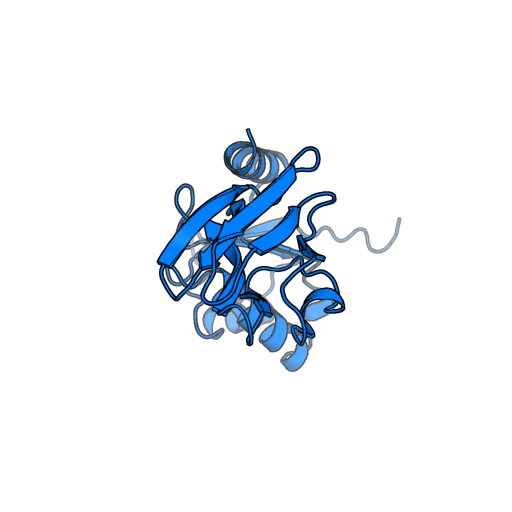165 ? 42.534 -31.053 46.545 1.00 26.31 165 VAL A N 1
ATOM 1263 C CA . VAL A 1 165 ? 43.585 -31.001 47.528 1.00 25.73 165 VAL A CA 1
ATOM 1264 C C . VAL A 1 165 ? 44.114 -32.411 47.636 1.00 25.05 165 VAL A C 1
ATOM 1265 O O . VAL A 1 165 ? 43.374 -33.347 47.905 1.00 24.91 165 VAL A O 1
ATOM 1269 N N . GLY A 1 166 ? 45.408 -32.575 47.454 1.00 25.65 166 GLY A N 1
ATOM 1270 C CA . GLY A 1 166 ? 45.991 -33.895 47.451 1.00 26.35 166 GLY A CA 1
ATOM 1271 C C . GLY A 1 166 ? 45.311 -34.869 46.489 1.00 26.98 166 GLY A C 1
ATOM 1272 O O . GLY A 1 166 ? 45.173 -36.044 46.826 1.00 27.92 166 GLY A O 1
ATOM 1273 N N . GLY A 1 167 ? 44.881 -34.411 45.324 1.00 26.32 167 GLY A N 1
ATOM 1274 C CA . GLY A 1 167 ? 44.199 -35.265 44.391 1.00 26.60 167 GLY A CA 1
ATOM 1275 C C . GLY A 1 167 ? 42.724 -35.596 44.691 1.00 26.13 167 GLY A C 1
ATOM 1276 O O . GLY A 1 167 ? 42.101 -36.385 43.978 1.00 25.31 167 GLY A O 1
ATOM 1277 N N . LYS A 1 168 ? 42.231 -35.031 45.789 1.00 26.36 168 LYS A N 1
ATOM 1278 C CA . LYS A 1 168 ? 40.858 -35.210 46.225 1.00 28.13 168 LYS A CA 1
ATOM 1279 C C . LYS A 1 168 ? 40.032 -33.956 45.887 1.00 26.89 168 LYS A C 1
ATOM 1280 O O . LYS A 1 168 ? 40.281 -32.864 46.431 1.00 27.05 168 LYS A O 1
ATOM 1286 N N . PRO A 1 169 ? 39.049 -34.118 45.029 1.00 27.28 169 PRO A N 1
ATOM 1287 C CA . PRO A 1 169 ? 38.097 -33.028 44.708 1.00 28.56 169 PRO A CA 1
ATOM 1288 C C . PRO A 1 169 ? 37.485 -32.486 45.967 1.00 28.13 169 PRO A C 1
ATOM 1289 O O . PRO A 1 169 ? 37.123 -33.205 46.896 1.00 28.56 169 PRO A O 1
ATOM 1293 N N . VAL A 1 170 ? 37.490 -31.176 46.049 1.00 29.05 170 VAL A N 1
ATOM 1294 C C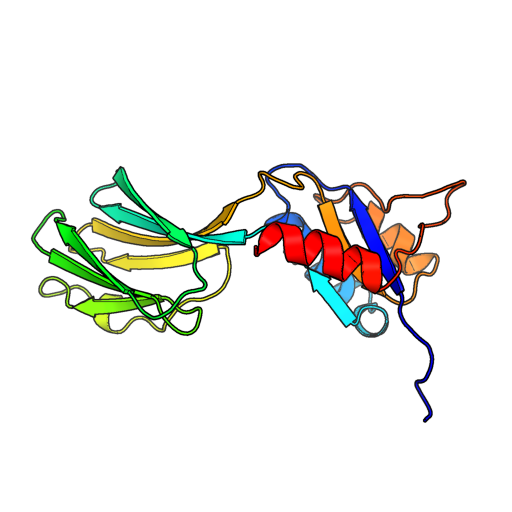A . VAL A 1 170 ? 37.017 -30.479 47.223 1.00 28.47 170 VAL A CA 1
ATOM 1295 C C . VAL A 1 170 ? 35.555 -30.162 47.106 1.00 28.95 170 VAL A C 1
ATOM 1296 O O . VAL A 1 170 ? 35.180 -29.443 46.192 1.00 29.75 170 VAL A O 1
ATOM 1300 N N . PRO A 1 171 ? 34.712 -30.721 47.962 1.00 28.68 171 PRO A N 1
ATOM 1301 C CA . PRO A 1 171 ? 33.279 -30.411 47.897 1.00 29.87 171 PRO A CA 1
ATOM 1302 C C . PRO A 1 171 ? 32.949 -29.013 48.366 1.00 29.32 171 PRO A C 1
ATOM 1303 O O . PRO A 1 171 ? 33.589 -28.508 49.296 1.00 28.12 171 PRO A O 1
ATOM 1307 N N . LEU A 1 172 ? 31.950 -28.413 47.730 1.00 29.59 172 LEU A N 1
ATOM 1308 C CA . LEU A 1 172 ? 31.435 -27.113 48.104 1.00 30.67 172 LEU A CA 1
ATOM 1309 C C . LEU A 1 172 ? 30.122 -27.362 48.790 1.00 29.84 172 LEU A C 1
ATOM 1310 O O . LEU A 1 172 ? 29.356 -28.194 48.352 1.00 29.26 172 LEU A O 1
ATOM 1315 N N . LYS A 1 173 ? 29.859 -26.647 49.862 1.00 31.28 173 LYS A N 1
ATOM 1316 C CA . LYS A 1 173 ? 28.575 -26.760 50.534 1.00 32.13 173 LYS A CA 1
ATOM 1317 C C . LYS A 1 173 ? 27.490 -26.082 49.692 1.00 32.20 173 LYS A C 1
ATOM 1318 O O . LYS A 1 173 ? 27.760 -25.183 48.868 1.00 29.81 173 LYS A O 1
ATOM 1324 N N . GLU A 1 174 ? 26.271 -26.574 49.881 1.00 32.90 174 GLU A N 1
ATOM 1325 C CA . GLU A 1 174 ? 25.127 -26.083 49.154 1.00 33.79 174 GLU A CA 1
ATOM 1326 C C . GLU A 1 174 ? 25.104 -24.570 49.207 1.00 33.68 174 GLU A C 1
ATOM 1327 O O . GLU A 1 174 ? 24.858 -23.904 48.211 1.00 33.08 174 GLU A O 1
ATOM 1333 N N . GLU A 1 175 ? 25.438 -24.049 50.375 1.00 34.06 175 GLU A N 1
ATOM 1334 C CA . GLU A 1 175 ? 25.424 -22.629 50.648 1.00 34.62 175 GLU A CA 1
ATOM 1335 C C . GLU A 1 175 ? 26.365 -21.832 49.756 1.00 33.67 175 GLU A C 1
ATOM 1336 O O . GLU A 1 175 ? 26.037 -20.722 49.322 1.00 32.83 175 GLU A O 1
ATOM 1342 N N . GLU A 1 176 ? 27.535 -22.380 49.497 1.00 32.98 176 GLU A N 1
ATOM 1343 C CA . GLU A 1 176 ? 28.515 -21.667 48.701 1.00 33.37 176 GLU A CA 1
ATOM 1344 C C . GLU A 1 176 ? 28.119 -21.642 47.240 1.00 32.17 176 GLU A C 1
ATOM 1345 O O . GLU A 1 176 ? 28.365 -20.653 46.561 1.00 32.14 176 GLU A O 1
ATOM 1351 N N . VAL A 1 177 ? 27.470 -22.705 46.767 1.00 30.86 177 VAL A N 1
ATOM 1352 C CA . VAL A 1 177 ? 27.041 -22.769 45.369 1.00 29.99 177 VAL A CA 1
ATOM 1353 C C . VAL A 1 177 ? 25.946 -21.744 45.141 1.00 30.52 177 VAL A C 1
ATOM 1354 O O . VAL A 1 177 ? 25.959 -20.990 44.165 1.00 29.85 177 VAL A O 1
ATOM 1358 N N . GLN A 1 178 ? 25.001 -21.728 46.072 1.00 31.35 178 GLN A N 1
ATOM 1359 C CA . GLN A 1 178 ? 23.877 -20.801 46.085 1.00 31.63 178 GLN A CA 1
ATOM 1360 C C . GLN A 1 178 ? 24.398 -19.360 46.120 1.00 31.98 178 GLN A C 1
ATOM 1361 O O . GLN A 1 178 ? 23.839 -18.458 45.487 1.00 31.98 178 GLN A O 1
ATOM 1367 N N . ASN A 1 179 ? 25.476 -19.164 46.864 1.00 32.75 179 ASN A N 1
ATOM 1368 C CA . ASN A 1 179 ? 26.143 -17.877 46.966 1.00 34.00 179 ASN A CA 1
ATOM 1369 C C . ASN A 1 179 ? 26.694 -17.439 45.625 1.00 34.73 179 ASN A C 1
ATOM 1370 O O . ASN A 1 179 ? 26.434 -16.325 45.186 1.00 33.70 179 ASN A O 1
ATOM 1375 N N . ILE A 1 180 ? 27.457 -18.314 44.963 1.00 36.09 180 ILE A N 1
ATOM 1376 C CA . ILE A 1 180 ? 28.057 -17.914 43.701 1.00 36.92 180 ILE A CA 1
ATOM 1377 C C . ILE A 1 180 ? 26.965 -17.775 42.670 1.00 37.32 180 ILE A C 1
ATOM 1378 O O . ILE A 1 180 ? 27.055 -16.944 41.775 1.00 37.86 180 ILE A O 1
ATOM 1383 N N . LEU A 1 181 ? 25.907 -18.561 42.816 1.00 37.89 181 LEU A N 1
ATOM 1384 C CA . LEU A 1 181 ? 24.794 -18.482 41.892 1.00 38.37 181 LEU A CA 1
ATOM 1385 C C . LEU A 1 181 ? 24.016 -17.204 42.146 1.00 38.78 181 LEU A C 1
ATOM 1386 O O . LEU A 1 181 ? 23.314 -16.705 41.262 1.00 37.77 181 LEU A O 1
ATOM 1391 N N . ASN A 1 182 ? 24.146 -16.676 43.358 1.00 39.38 182 ASN A N 1
ATOM 1392 C CA . ASN A 1 182 ? 23.472 -15.436 43.725 1.00 40.02 182 ASN A CA 1
ATOM 1393 C C . ASN A 1 182 ? 24.274 -14.247 43.244 1.00 40.46 182 ASN A C 1
ATOM 1394 O O . ASN A 1 182 ? 23.771 -13.139 43.165 1.00 40.10 182 ASN A O 1
ATOM 1399 N N . GLN A 1 183 ? 25.522 -14.502 42.884 1.00 41.24 183 GLN A N 1
ATOM 1400 C CA . GLN A 1 183 ? 26.389 -13.464 42.369 1.00 42.04 183 GLN A CA 1
ATOM 1401 C C . GLN A 1 183 ? 26.242 -13.419 40.849 1.00 42.39 183 GLN A C 1
ATOM 1402 O O . GLN A 1 183 ? 26.656 -12.455 40.210 1.00 43.02 183 GLN A O 1
ATOM 1408 N N . ILE A 1 184 ? 25.586 -14.427 40.284 1.00 42.52 184 ILE A N 1
ATOM 1409 C CA . ILE A 1 184 ? 25.374 -14.490 38.844 1.00 42.78 184 ILE A CA 1
ATOM 1410 C C . ILE A 1 184 ? 23.905 -14.270 38.604 1.00 43.14 184 ILE A C 1
ATOM 1411 O O . ILE A 1 184 ? 23.330 -14.734 37.609 1.00 43.24 184 ILE A O 1
ATOM 1416 N N . LYS A 1 185 ? 23.302 -13.561 39.545 1.00 43.22 185 LYS A N 1
ATOM 1417 C CA . LYS A 1 185 ? 21.896 -13.254 39.488 1.00 43.37 185 LYS A CA 1
ATOM 1418 C C . LYS A 1 185 ? 21.777 -11.810 39.955 1.00 43.34 185 LYS A C 1
ATOM 1419 O O . LYS A 1 185 ? 21.751 -10.886 39.131 1.00 43.47 185 LYS A O 1
ATOM 1425 N N . ARG A 1 186 ? 21.743 -11.625 41.273 1.00 43.21 186 ARG A N 1
ATOM 1426 C CA . ARG A 1 186 ? 21.699 -10.305 41.888 1.00 43.23 186 ARG A CA 1
ATOM 1427 C C . ARG A 1 186 ? 20.884 -9.283 41.099 1.00 43.20 186 ARG A C 1
ATOM 1428 O O . ARG A 1 186 ? 20.127 -9.616 40.186 1.00 43.18 186 ARG A O 1
#

CATH classification: 3.30.70.940 (+1 more: 2.60.320.10)

Secondary structure (DSSP, 8-state):
-------EEEEEEE-TT-HHHHHHHHHHHHHHTT-GGGEEEEE-SSEEEEEEEETTEEEEEEESSSS-EEEEEE-SSSEEEEEE-SS-EEEEE-STT-GGGGSPPB-STT-EEEETTTTEEEEEEEE-SSSTTEEEEEE---HHHHHHHHTSTTEEEE-EETTEE-EE-HHHHHHHHHHTT-